Protein AF-A0A813HTZ5-F1 (afdb_monomer_lite)

Sequence (265 aa):
MEAITEEWDDGDELADQDGSEEVFASLVAAVEDSALPISDRMLAAHRLLERFLHDMASDSVAGRKDTLDTLRPEQAASLVRALFDLMVEAERLPAVAVKVLWTLAAIPEAASALERSAGAVPQLL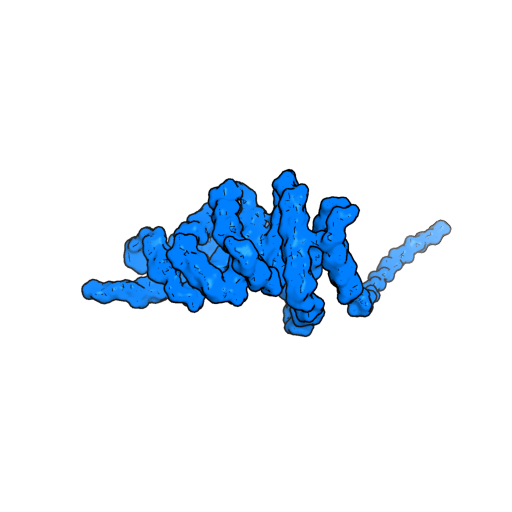GSLRATEDPLLAGAALAVVAQIVSEVPSAAQKLFTKDGALLLRLLWRWRHELEVVEPLLFLFEVALKVPCHRSMLAVEARPAGRLPAALQSVAKEGFAAAAAAAAAGAADSASAWCAMSRRAERLAREWNCLSDILRPSE

Organism: Polarella glacialis (NCBI:txid89957)

Foldseek 3Di:
DDDDDDDPPPPPDPPDDPCPLVLLVVLLVQLLDPVDDLVRNLVSLLVLLVQLVVLVPPPDPVSVCVPLVSCDLVSLLSSLVSLVVSCVVVVVPLVSLLSSLSSLLSRLSSLVSCVVVPCLPVVLLVVLVVDPDLSNLLSSLSNLLSNCVNPVVSLQVCLQPPLLVLLVQLQVCLPPLSNLVSSLSSLVSNLVYPRLVNNVVSVPDDQQFFSPSLQCSLVVLQVQLVVCVVVVNNVSSVSSNVSSVSSVVSRVSSNVVVVVPDDDD

Radius of gyration: 21.87 Å; chains: 1; bounding box: 82×52×50 Å

Structure (mmCIF, N/CA/C/O backbone):
data_AF-A0A813HTZ5-F1
#
_entry.id   AF-A0A813HTZ5-F1
#
loop_
_atom_site.group_PDB
_atom_site.id
_atom_site.type_symbol
_atom_site.label_atom_id
_atom_site.label_alt_id
_atom_site.label_comp_id
_atom_site.label_asym_id
_atom_site.label_entity_id
_atom_site.label_seq_id
_atom_site.pdbx_PDB_ins_code
_atom_site.Cartn_x
_atom_site.Cartn_y
_atom_site.Cartn_z
_atom_site.occupancy
_atom_site.B_iso_or_equiv
_atom_site.auth_seq_id
_atom_site.auth_comp_id
_atom_site.auth_asym_id
_atom_site.auth_atom_id
_atom_site.pdbx_PDB_model_num
ATOM 1 N N . MET A 1 1 ? 54.015 -33.968 6.070 1.00 42.12 1 MET A N 1
ATOM 2 C CA . MET A 1 1 ? 52.561 -33.961 5.817 1.00 42.12 1 MET A CA 1
ATOM 3 C C . MET A 1 1 ? 52.048 -32.766 6.599 1.00 42.12 1 MET A C 1
ATOM 5 O O . MET A 1 1 ? 51.764 -32.891 7.781 1.00 42.12 1 MET A O 1
ATOM 9 N N . GLU A 1 2 ? 52.191 -31.586 6.000 1.00 40.03 2 GLU A N 1
ATOM 10 C CA . GLU A 1 2 ? 51.974 -30.293 6.657 1.00 40.03 2 GLU A CA 1
ATOM 11 C C . GLU A 1 2 ? 50.505 -29.895 6.518 1.00 40.03 2 GLU A C 1
ATOM 13 O O . GLU A 1 2 ? 49.922 -30.025 5.443 1.00 40.03 2 GLU A O 1
ATOM 18 N N . ALA A 1 3 ? 49.911 -29.485 7.637 1.00 39.94 3 ALA A N 1
ATOM 19 C CA . ALA A 1 3 ? 48.549 -28.990 7.710 1.00 39.94 3 ALA A CA 1
ATOM 20 C C . ALA A 1 3 ? 48.533 -27.529 7.247 1.00 39.94 3 ALA A C 1
ATOM 22 O O . ALA A 1 3 ? 49.203 -26.688 7.841 1.00 39.94 3 ALA A O 1
ATOM 23 N N . ILE A 1 4 ? 47.780 -27.249 6.186 1.00 42.28 4 ILE A N 1
ATOM 24 C CA . ILE A 1 4 ? 47.484 -25.890 5.740 1.00 42.28 4 ILE A CA 1
ATOM 25 C C . ILE A 1 4 ? 46.261 -25.433 6.535 1.00 42.28 4 ILE A C 1
ATOM 27 O O . ILE A 1 4 ? 45.162 -25.956 6.357 1.00 42.28 4 ILE A O 1
ATOM 31 N N . THR A 1 5 ? 46.474 -24.503 7.458 1.00 42.06 5 THR A N 1
ATOM 32 C CA . THR A 1 5 ? 45.425 -23.680 8.059 1.00 42.06 5 THR A CA 1
ATOM 33 C C . THR A 1 5 ? 45.145 -22.528 7.099 1.00 42.06 5 THR A C 1
ATOM 35 O O . THR A 1 5 ? 45.945 -21.600 7.019 1.00 42.06 5 THR A O 1
ATOM 38 N N . GLU A 1 6 ? 44.056 -22.617 6.333 1.00 44.78 6 GLU A N 1
ATOM 39 C CA . GLU A 1 6 ? 43.518 -21.475 5.589 1.00 44.78 6 GLU A CA 1
ATOM 40 C C . GLU A 1 6 ? 42.868 -20.512 6.584 1.00 44.78 6 GLU A C 1
ATOM 42 O O . GLU A 1 6 ? 41.827 -20.791 7.178 1.00 44.78 6 GLU A O 1
ATOM 47 N N . GLU A 1 7 ? 43.563 -19.404 6.800 1.00 38.03 7 GLU A N 1
ATOM 48 C CA . GLU A 1 7 ? 43.085 -18.190 7.445 1.00 38.03 7 GLU A CA 1
ATOM 49 C C . GLU A 1 7 ? 42.133 -17.512 6.447 1.00 38.03 7 GLU A C 1
ATOM 51 O O . GLU A 1 7 ? 42.531 -17.184 5.329 1.00 38.03 7 GLU A O 1
ATOM 56 N N . TRP A 1 8 ? 40.850 -17.409 6.797 1.00 40.50 8 TRP A N 1
ATOM 57 C CA . TRP A 1 8 ? 39.864 -16.690 5.992 1.00 40.50 8 TRP A CA 1
ATOM 58 C C . TRP A 1 8 ? 40.066 -15.207 6.285 1.00 40.50 8 TRP A C 1
ATOM 60 O O . TRP A 1 8 ? 39.747 -14.734 7.373 1.00 40.50 8 TRP A O 1
ATOM 70 N N . ASP A 1 9 ? 40.693 -14.521 5.337 1.00 35.84 9 ASP A N 1
ATOM 71 C CA . ASP A 1 9 ? 40.837 -13.072 5.322 1.00 35.84 9 ASP A CA 1
ATOM 72 C C . ASP A 1 9 ? 39.458 -12.473 5.007 1.00 35.84 9 ASP A C 1
ATOM 74 O O . ASP A 1 9 ? 38.991 -12.514 3.865 1.00 35.84 9 ASP A O 1
ATOM 78 N N . ASP A 1 10 ? 38.769 -11.997 6.048 1.00 40.72 10 ASP A N 1
ATOM 79 C CA . ASP A 1 10 ? 37.553 -11.186 5.952 1.00 40.72 10 ASP A CA 1
ATOM 80 C C . ASP A 1 10 ? 37.934 -9.807 5.388 1.00 40.72 10 ASP A C 1
ATOM 82 O O . ASP A 1 10 ? 38.043 -8.804 6.098 1.00 40.72 10 ASP A O 1
ATOM 86 N N . GLY A 1 11 ? 38.171 -9.774 4.079 1.00 32.22 11 GLY A N 1
ATOM 87 C CA . GLY A 1 11 ? 38.321 -8.558 3.293 1.00 32.22 11 GLY A CA 1
ATOM 88 C C . GLY A 1 11 ? 36.974 -7.874 3.080 1.00 32.22 11 GLY A C 1
ATOM 89 O O . GLY A 1 11 ? 36.433 -7.895 1.976 1.00 32.22 11 GLY A O 1
ATOM 90 N N . ASP A 1 12 ? 36.446 -7.255 4.137 1.00 45.22 12 ASP A N 1
ATOM 91 C CA . ASP A 1 12 ? 35.450 -6.182 4.056 1.00 45.22 12 ASP A CA 1
ATOM 92 C C . ASP A 1 12 ? 36.116 -4.937 3.428 1.00 45.22 12 ASP A C 1
ATOM 94 O O . ASP A 1 12 ? 36.465 -3.965 4.101 1.00 45.22 12 ASP A O 1
ATOM 98 N N . GLU A 1 13 ? 36.316 -4.962 2.109 1.00 41.53 13 GLU A N 1
ATOM 99 C CA . GLU A 1 13 ? 36.577 -3.761 1.313 1.00 41.53 13 GLU A CA 1
ATOM 100 C C . GLU A 1 13 ? 35.280 -3.341 0.613 1.00 41.53 13 GLU A C 1
ATOM 102 O O . GLU A 1 13 ? 34.887 -3.850 -0.438 1.00 41.53 13 GLU A O 1
ATOM 107 N N . LEU A 1 14 ? 34.602 -2.385 1.252 1.00 43.97 14 LEU A N 1
ATOM 108 C CA . LEU A 1 14 ? 33.549 -1.552 0.683 1.00 43.97 14 LEU A CA 1
ATOM 109 C C . LEU A 1 14 ? 34.067 -0.880 -0.597 1.00 43.97 14 LEU A C 1
ATOM 111 O O . LEU A 1 14 ? 34.709 0.166 -0.544 1.00 43.97 14 LEU A O 1
ATOM 115 N N . ALA A 1 15 ? 33.767 -1.481 -1.746 1.00 37.12 15 ALA A N 1
ATOM 116 C CA . ALA A 1 15 ? 33.979 -0.870 -3.049 1.00 37.12 15 ALA A CA 1
ATOM 117 C C . ALA A 1 15 ? 33.010 0.310 -3.247 1.00 37.12 15 ALA A C 1
ATOM 119 O O . ALA A 1 15 ? 31.836 0.140 -3.571 1.00 37.12 15 ALA A O 1
ATOM 120 N N . ASP A 1 16 ? 33.542 1.493 -2.958 1.00 38.94 16 ASP A N 1
ATOM 121 C CA . ASP A 1 16 ? 33.398 2.793 -3.614 1.00 38.94 16 ASP A CA 1
ATOM 122 C C . ASP A 1 16 ? 32.140 3.111 -4.452 1.00 38.94 16 ASP A C 1
ATOM 124 O O . ASP A 1 16 ? 31.768 2.477 -5.440 1.00 38.94 16 ASP A O 1
ATOM 128 N N . GLN A 1 17 ? 31.558 4.248 -4.075 1.00 43.31 17 GLN A N 1
ATOM 129 C CA . GLN A 1 17 ? 30.293 4.861 -4.480 1.00 43.31 17 GLN A CA 1
ATOM 130 C C . GLN A 1 17 ? 30.234 5.433 -5.917 1.00 43.31 17 GLN A C 1
ATOM 132 O O . GLN A 1 17 ? 29.302 6.173 -6.222 1.00 43.31 17 GLN A O 1
ATOM 137 N N . ASP A 1 18 ? 31.149 5.083 -6.826 1.00 41.50 18 ASP A N 1
ATOM 138 C CA . ASP A 1 18 ? 31.245 5.714 -8.164 1.00 41.50 18 ASP A CA 1
ATOM 139 C C . ASP A 1 18 ? 30.479 4.962 -9.282 1.00 41.50 18 ASP A C 1
ATOM 141 O O . ASP A 1 18 ? 30.356 5.437 -10.405 1.00 41.50 18 ASP A O 1
ATOM 145 N N . GLY A 1 19 ? 29.899 3.790 -8.985 1.00 51.53 19 GLY A N 1
ATOM 146 C CA . GLY A 1 19 ? 29.081 2.999 -9.929 1.00 51.53 19 GLY A CA 1
ATOM 147 C C . GLY A 1 19 ? 27.565 3.136 -9.735 1.00 51.53 19 GLY A C 1
ATOM 148 O O . GLY A 1 19 ? 26.774 2.493 -10.425 1.00 51.53 19 GLY A O 1
ATOM 149 N N . SER A 1 20 ? 27.140 3.939 -8.762 1.00 67.19 20 SER A N 1
ATOM 150 C CA . SER A 1 20 ? 25.757 3.991 -8.293 1.00 67.19 20 SER A CA 1
ATOM 151 C C . SER A 1 20 ? 24.804 4.515 -9.380 1.00 67.19 20 SER A C 1
ATOM 153 O O . SER A 1 20 ? 23.834 3.831 -9.726 1.00 67.19 20 SER A O 1
ATOM 155 N N . GLU A 1 21 ? 25.066 5.687 -9.960 1.00 69.62 21 GLU A N 1
ATOM 156 C CA . GLU A 1 21 ? 24.161 6.319 -10.935 1.00 69.62 21 GLU A CA 1
ATOM 157 C C . GLU A 1 21 ? 24.135 5.608 -12.294 1.00 69.62 21 GLU A C 1
ATOM 159 O O . GLU A 1 21 ? 23.062 5.428 -12.869 1.00 69.62 21 GLU A O 1
ATOM 164 N N . GLU A 1 22 ? 25.281 5.145 -12.799 1.00 75.62 22 GLU A N 1
ATOM 165 C CA . GLU A 1 22 ? 25.341 4.428 -14.080 1.00 75.62 22 GLU A CA 1
ATOM 166 C C . GLU A 1 22 ? 24.568 3.107 -14.024 1.00 75.62 22 GLU A C 1
ATOM 168 O O . GLU A 1 22 ? 23.812 2.780 -14.943 1.00 75.62 22 GLU A O 1
ATOM 173 N N . VAL A 1 23 ? 24.681 2.374 -12.910 1.00 80.00 23 VAL A N 1
ATOM 174 C CA . VAL A 1 23 ? 23.891 1.159 -12.677 1.00 80.00 23 VAL A CA 1
ATOM 175 C C . VAL A 1 23 ? 22.404 1.495 -12.604 1.00 80.00 23 VAL A C 1
ATOM 177 O O . VAL A 1 23 ? 21.589 0.779 -13.179 1.00 80.00 23 VAL A O 1
ATOM 180 N N . PHE A 1 24 ? 22.032 2.595 -11.948 1.00 79.75 24 PHE A N 1
ATOM 181 C CA . PHE A 1 24 ? 20.637 3.023 -11.869 1.00 79.75 24 PHE A CA 1
ATOM 182 C C . PHE A 1 24 ? 20.063 3.370 -13.251 1.00 79.75 24 PHE A C 1
ATOM 184 O O . PHE A 1 24 ? 19.023 2.838 -13.641 1.00 79.75 24 PHE A O 1
ATOM 191 N N . ALA A 1 25 ? 20.772 4.189 -14.031 1.00 83.19 25 ALA A N 1
ATOM 192 C CA . ALA A 1 25 ? 20.376 4.550 -15.389 1.00 83.19 25 ALA A CA 1
ATOM 193 C C . ALA A 1 25 ? 20.291 3.322 -16.311 1.00 83.19 25 ALA A C 1
ATOM 195 O O . ALA A 1 25 ? 19.361 3.216 -17.112 1.00 83.19 25 ALA A O 1
ATOM 196 N N . SER A 1 26 ? 21.215 2.366 -16.164 1.00 87.81 26 SER A N 1
ATOM 197 C CA . SER A 1 26 ? 21.189 1.096 -16.895 1.00 87.81 26 SER A CA 1
ATOM 198 C C . SER A 1 26 ? 19.956 0.256 -16.552 1.00 87.81 26 SER A C 1
ATOM 200 O O . SER A 1 26 ? 19.324 -0.294 -17.454 1.00 87.81 26 SER A O 1
ATOM 202 N N . LEU A 1 27 ? 19.564 0.196 -15.275 1.00 87.69 27 LEU A N 1
ATOM 203 C CA . LEU A 1 27 ? 18.356 -0.511 -14.849 1.00 87.69 27 LEU A CA 1
ATOM 204 C C . LEU A 1 27 ? 17.082 0.147 -15.392 1.00 87.69 27 LEU A C 1
ATOM 206 O O . LEU A 1 27 ? 16.194 -0.562 -15.860 1.00 87.69 27 LEU A O 1
ATOM 210 N N . VAL A 1 28 ? 16.999 1.482 -15.377 1.00 86.88 28 VAL A N 1
ATOM 211 C CA . VAL A 1 28 ? 15.871 2.217 -15.977 1.00 86.88 28 VAL A CA 1
ATOM 212 C C . VAL A 1 28 ? 15.776 1.916 -17.473 1.00 86.88 28 VAL A C 1
ATOM 214 O O . VAL A 1 28 ? 14.722 1.487 -17.938 1.00 86.88 28 VAL A O 1
ATOM 217 N N . ALA A 1 29 ? 16.888 2.037 -18.205 1.00 88.56 29 ALA A N 1
ATOM 218 C CA . ALA A 1 29 ? 16.932 1.731 -19.634 1.00 88.56 29 ALA A CA 1
ATOM 219 C C . ALA A 1 29 ? 16.522 0.278 -19.929 1.00 88.56 29 ALA A C 1
ATOM 221 O O . ALA A 1 29 ? 15.787 0.024 -20.879 1.00 88.56 29 ALA A O 1
ATOM 222 N N . ALA A 1 30 ? 16.935 -0.675 -19.088 1.00 91.62 30 ALA A N 1
ATOM 223 C CA . ALA A 1 30 ? 16.560 -2.077 -19.234 1.00 91.62 30 ALA A CA 1
ATOM 224 C C . ALA A 1 30 ? 15.060 -2.330 -18.999 1.00 91.62 30 ALA A C 1
ATOM 226 O O . ALA A 1 30 ? 14.491 -3.204 -19.643 1.00 91.62 30 ALA A O 1
ATOM 227 N N . VAL A 1 31 ? 14.387 -1.586 -18.113 1.00 89.38 31 VAL A N 1
ATOM 228 C CA . VAL A 1 31 ? 12.921 -1.691 -17.953 1.00 89.38 31 VAL A CA 1
ATOM 229 C C . VAL A 1 31 ? 12.185 -1.127 -19.176 1.00 89.38 31 VAL A C 1
ATOM 231 O O . VAL A 1 31 ? 11.170 -1.689 -19.607 1.00 89.38 31 VAL A O 1
ATOM 234 N N . GLU A 1 32 ? 12.700 -0.033 -19.736 1.00 90.00 32 GLU A N 1
ATOM 235 C CA . GLU A 1 32 ? 12.125 0.681 -20.883 1.00 90.00 32 GLU A CA 1
ATOM 236 C C . GLU A 1 32 ? 12.334 -0.034 -22.226 1.00 90.00 32 GLU A C 1
ATOM 238 O O . GLU A 1 32 ? 11.539 0.151 -23.151 1.00 90.00 32 GLU A O 1
ATOM 243 N N . ASP A 1 33 ? 13.365 -0.871 -22.347 1.00 91.50 33 ASP A N 1
ATOM 244 C CA . ASP A 1 33 ? 13.697 -1.539 -23.603 1.00 91.50 33 ASP A CA 1
ATOM 245 C C . ASP A 1 33 ? 12.746 -2.706 -23.923 1.00 91.50 33 ASP A C 1
ATOM 247 O O . ASP A 1 33 ? 12.926 -3.844 -23.489 1.00 91.50 33 ASP A O 1
ATOM 251 N N . SER A 1 34 ? 11.739 -2.426 -24.755 1.00 86.75 34 SER A N 1
ATOM 252 C CA . SER A 1 34 ? 10.794 -3.426 -25.279 1.00 86.75 34 SER A CA 1
ATOM 253 C C . SER A 1 34 ? 11.429 -4.530 -26.141 1.00 86.75 34 SER A C 1
ATOM 255 O O . SER A 1 34 ? 10.762 -5.523 -26.432 1.00 86.75 34 SER A O 1
ATOM 257 N N . ALA A 1 35 ? 12.689 -4.380 -26.571 1.00 90.75 35 ALA A N 1
ATOM 258 C CA . ALA A 1 35 ? 13.407 -5.437 -27.279 1.00 90.75 35 ALA A CA 1
ATOM 259 C C . ALA A 1 35 ? 13.954 -6.513 -26.327 1.00 90.75 35 ALA A C 1
ATOM 261 O O . ALA A 1 35 ? 14.255 -7.623 -26.776 1.00 90.75 35 ALA A O 1
ATOM 262 N N . LEU A 1 36 ? 14.073 -6.213 -25.027 1.00 90.81 36 LEU A N 1
ATOM 263 C CA . LEU A 1 36 ? 14.520 -7.179 -24.031 1.00 90.81 36 LEU A CA 1
ATOM 264 C C . LEU A 1 36 ? 13.409 -8.177 -23.665 1.00 90.81 36 LEU A C 1
ATOM 266 O O . LEU A 1 36 ? 12.228 -7.819 -23.614 1.00 90.81 36 LEU A O 1
ATOM 270 N N . PRO A 1 37 ? 13.768 -9.435 -23.344 1.00 89.88 37 PRO A N 1
ATOM 271 C CA . PRO A 1 37 ? 12.824 -10.400 -22.795 1.00 89.88 37 PRO A CA 1
ATOM 272 C C . PRO A 1 37 ? 12.127 -9.874 -21.532 1.00 89.88 37 PRO A C 1
ATOM 274 O O . PRO A 1 37 ? 12.751 -9.236 -20.684 1.00 89.88 37 PRO A O 1
ATOM 277 N N . ILE A 1 38 ? 10.849 -10.232 -21.346 1.00 87.25 38 ILE A N 1
ATOM 278 C CA . ILE A 1 38 ? 10.061 -9.872 -20.148 1.00 87.25 38 ILE A CA 1
ATOM 279 C C . ILE A 1 38 ? 10.802 -10.254 -18.855 1.00 87.25 38 ILE A C 1
ATOM 281 O O . ILE A 1 38 ? 10.764 -9.500 -17.887 1.00 87.25 38 ILE A O 1
ATOM 285 N N . SER A 1 39 ? 11.509 -11.392 -18.829 1.00 87.44 39 SER A N 1
ATOM 286 C CA . SER A 1 39 ? 12.303 -11.831 -17.671 1.00 87.44 39 SER A CA 1
ATOM 287 C C . SER A 1 39 ? 13.372 -10.821 -17.258 1.00 87.44 39 SER A C 1
ATOM 289 O O . SER A 1 39 ? 13.575 -10.596 -16.066 1.00 87.44 39 SER A O 1
ATOM 291 N N . ASP A 1 40 ? 14.026 -10.199 -18.234 1.00 89.19 40 ASP A N 1
ATOM 292 C CA . ASP A 1 40 ? 15.182 -9.331 -18.017 1.00 89.19 40 ASP A CA 1
ATOM 293 C C . ASP A 1 40 ? 14.707 -7.945 -17.585 1.00 89.19 40 ASP A C 1
ATOM 295 O O . ASP A 1 40 ? 15.209 -7.387 -16.607 1.00 89.19 40 ASP A O 1
ATOM 299 N N . ARG A 1 41 ? 13.635 -7.454 -18.220 1.00 90.81 41 ARG A N 1
ATOM 300 C CA . ARG A 1 41 ? 12.911 -6.246 -17.799 1.00 90.81 41 ARG A CA 1
ATOM 301 C C . ARG A 1 41 ? 12.378 -6.388 -16.368 1.00 90.81 41 ARG A C 1
ATOM 303 O O . ARG A 1 41 ? 12.483 -5.465 -15.565 1.00 90.81 41 ARG A O 1
ATOM 310 N N . MET A 1 42 ? 11.867 -7.569 -16.009 1.00 85.38 42 MET A N 1
ATOM 311 C CA . MET A 1 42 ? 11.403 -7.870 -14.649 1.00 85.38 42 MET A CA 1
ATOM 312 C C . MET A 1 42 ? 12.529 -7.934 -13.622 1.00 85.38 42 MET A C 1
ATOM 314 O O . MET A 1 42 ? 12.349 -7.480 -12.490 1.00 85.38 42 MET A O 1
ATOM 318 N N . LEU A 1 43 ? 13.681 -8.496 -13.990 1.00 88.25 43 LEU A N 1
ATOM 319 C CA . LEU A 1 43 ? 14.859 -8.495 -13.129 1.00 88.25 43 LEU A CA 1
ATOM 320 C C . LEU A 1 43 ? 15.346 -7.063 -12.885 1.00 88.25 43 LEU A C 1
ATOM 322 O O . LEU A 1 43 ? 15.666 -6.718 -11.748 1.00 88.25 43 LEU A O 1
ATOM 326 N N . ALA A 1 44 ? 15.346 -6.222 -13.921 1.00 89.38 44 ALA A N 1
ATOM 327 C CA . ALA A 1 44 ? 15.698 -4.814 -13.799 1.00 89.38 44 ALA A CA 1
ATOM 328 C C . ALA A 1 44 ? 14.727 -4.060 -12.874 1.00 89.38 44 ALA A C 1
ATOM 330 O O . ALA A 1 44 ? 15.171 -3.404 -11.933 1.00 89.38 44 ALA A O 1
ATOM 331 N N . ALA A 1 45 ? 13.412 -4.236 -13.056 1.00 87.12 45 ALA A N 1
ATOM 332 C CA . ALA A 1 45 ? 12.396 -3.647 -12.180 1.00 87.12 45 ALA A CA 1
ATOM 333 C C . ALA A 1 45 ? 12.551 -4.104 -10.719 1.00 87.12 45 ALA A C 1
ATOM 335 O O . ALA A 1 45 ? 12.434 -3.306 -9.792 1.00 87.12 45 ALA A O 1
ATOM 336 N N . HIS A 1 46 ? 12.875 -5.380 -10.500 1.00 85.31 46 HIS A N 1
ATOM 337 C CA . HIS A 1 46 ? 13.115 -5.906 -9.160 1.00 85.31 46 HIS A CA 1
ATOM 338 C C . HIS A 1 46 ? 14.338 -5.276 -8.486 1.00 85.31 46 HIS A C 1
ATOM 340 O O . HIS A 1 46 ? 14.247 -4.900 -7.321 1.00 85.31 46 HIS A O 1
ATOM 346 N N . ARG A 1 47 ? 15.448 -5.123 -9.215 1.00 86.69 47 ARG A N 1
ATOM 347 C CA . ARG A 1 47 ? 16.661 -4.471 -8.701 1.00 86.69 47 ARG A CA 1
ATOM 348 C C . ARG A 1 47 ? 16.438 -2.988 -8.410 1.00 86.69 47 ARG A C 1
ATOM 350 O O . ARG A 1 47 ? 16.982 -2.477 -7.438 1.00 86.69 47 ARG A O 1
ATOM 357 N N . LEU A 1 48 ? 15.612 -2.309 -9.213 1.00 84.88 48 LEU A N 1
ATOM 358 C CA . LEU A 1 48 ? 15.173 -0.943 -8.910 1.00 84.88 48 LEU A CA 1
ATOM 359 C C . LEU A 1 48 ? 14.406 -0.896 -7.584 1.00 84.88 48 LEU A C 1
ATOM 361 O O . LEU A 1 48 ? 14.731 -0.077 -6.731 1.00 84.88 48 LEU A O 1
ATOM 365 N N . LEU A 1 49 ? 13.447 -1.805 -7.374 1.00 82.25 49 LEU A N 1
ATOM 366 C CA . LEU A 1 49 ? 12.702 -1.894 -6.115 1.00 82.25 49 LEU A CA 1
ATOM 367 C C . LEU A 1 49 ? 13.614 -2.139 -4.908 1.00 82.25 49 LEU A C 1
ATOM 369 O O . LEU A 1 49 ? 13.491 -1.435 -3.912 1.00 82.25 49 LEU A O 1
ATOM 373 N N . GLU A 1 50 ? 14.520 -3.116 -4.983 1.00 81.69 50 GLU A N 1
ATOM 374 C CA . GLU A 1 50 ? 15.461 -3.413 -3.891 1.00 81.69 50 GLU A CA 1
ATOM 375 C C . GLU A 1 50 ? 16.270 -2.180 -3.503 1.00 81.69 50 GLU A C 1
ATOM 377 O O . GLU A 1 50 ? 16.439 -1.888 -2.321 1.00 81.69 50 GLU A O 1
ATOM 382 N N . ARG A 1 51 ? 16.704 -1.421 -4.506 1.00 80.12 51 ARG A N 1
ATOM 383 C CA . ARG A 1 51 ? 17.468 -0.204 -4.301 1.00 80.12 51 ARG A CA 1
ATOM 384 C C . ARG A 1 51 ? 16.644 0.896 -3.637 1.00 80.12 51 ARG A C 1
ATOM 386 O O . ARG A 1 51 ? 17.081 1.440 -2.629 1.00 80.12 51 ARG A O 1
ATOM 393 N N . PHE A 1 52 ? 15.422 1.143 -4.111 1.00 75.88 52 PHE A N 1
ATOM 394 C CA . PHE A 1 52 ? 14.520 2.098 -3.460 1.00 75.88 52 PHE A CA 1
ATOM 395 C C . PHE A 1 52 ? 14.220 1.713 -2.004 1.00 75.88 52 PHE A C 1
ATOM 397 O O . PHE A 1 52 ? 14.206 2.572 -1.125 1.00 75.88 52 PHE A O 1
ATOM 404 N N . LEU A 1 53 ? 14.009 0.424 -1.722 1.00 70.50 53 LEU A N 1
ATOM 405 C CA . LEU A 1 53 ? 13.757 -0.058 -0.362 1.00 70.50 53 LEU A CA 1
ATOM 406 C C . LEU A 1 53 ? 14.988 0.078 0.543 1.00 70.50 53 LEU A C 1
ATOM 408 O O . LEU A 1 53 ? 14.846 0.455 1.707 1.00 70.50 53 LEU A O 1
ATOM 412 N N . HIS A 1 54 ? 16.184 -0.209 0.026 1.00 70.25 54 HIS A N 1
ATOM 413 C CA . HIS A 1 54 ? 17.425 -0.100 0.790 1.00 70.25 54 HIS A CA 1
ATOM 414 C C . HIS A 1 54 ? 17.731 1.356 1.167 1.00 70.25 54 HIS A C 1
ATOM 416 O O . HIS A 1 54 ? 18.062 1.644 2.319 1.00 70.25 54 HIS A O 1
ATOM 422 N N . ASP A 1 55 ? 17.505 2.284 0.236 1.00 64.62 55 ASP A N 1
ATOM 423 C CA . ASP A 1 55 ? 17.703 3.716 0.466 1.00 64.62 55 ASP A CA 1
ATOM 424 C C . ASP A 1 55 ? 16.687 4.279 1.474 1.00 64.62 55 ASP A C 1
ATOM 426 O O . ASP A 1 55 ? 17.036 5.105 2.318 1.00 64.62 55 ASP A O 1
ATOM 430 N N . MET A 1 56 ? 15.444 3.780 1.465 1.00 55.25 56 MET A N 1
ATOM 431 C CA . MET A 1 56 ? 14.411 4.149 2.445 1.00 55.25 56 MET A CA 1
ATOM 432 C C . MET A 1 56 ? 14.703 3.612 3.856 1.00 55.25 56 MET A C 1
ATOM 434 O O . MET A 1 56 ? 14.369 4.275 4.842 1.00 55.25 56 MET A O 1
ATOM 438 N N . ALA A 1 57 ? 15.337 2.440 3.960 1.00 55.03 57 ALA A N 1
ATOM 439 C CA . ALA A 1 57 ? 15.742 1.830 5.228 1.00 55.03 57 ALA A CA 1
ATOM 440 C C . ALA A 1 57 ? 16.990 2.490 5.844 1.00 55.03 57 ALA A C 1
ATOM 442 O O . ALA A 1 57 ? 17.179 2.438 7.060 1.00 55.03 57 ALA A O 1
ATOM 443 N N . SER A 1 58 ? 17.827 3.143 5.033 1.00 51.62 58 SER A N 1
ATOM 444 C CA . SER A 1 58 ? 18.938 3.960 5.519 1.00 51.62 58 SER A CA 1
ATOM 445 C C . SER A 1 58 ? 18.392 5.177 6.281 1.00 51.62 58 SER A C 1
ATOM 447 O O . SER A 1 58 ? 17.719 6.049 5.728 1.00 51.62 58 SER A O 1
ATOM 449 N N . ASP A 1 59 ? 18.667 5.255 7.585 1.00 43.72 59 ASP A N 1
ATOM 450 C CA . ASP A 1 59 ? 18.314 6.400 8.445 1.00 43.72 59 ASP A CA 1
ATOM 451 C C . ASP A 1 59 ? 19.147 7.662 8.152 1.00 43.72 59 ASP A C 1
ATOM 453 O O . ASP A 1 59 ? 18.962 8.710 8.780 1.00 43.72 59 ASP A O 1
ATOM 457 N N . SER A 1 60 ? 20.053 7.606 7.171 1.00 45.16 60 SER A N 1
ATOM 458 C CA . SER A 1 60 ? 20.764 8.793 6.717 1.00 45.16 60 SER A CA 1
ATOM 459 C C . SER A 1 60 ? 19.856 9.644 5.819 1.00 45.16 60 SER A C 1
ATOM 461 O O . SER A 1 60 ? 19.468 9.268 4.715 1.00 45.16 60 SER A O 1
ATOM 463 N N . VAL A 1 61 ? 19.538 10.851 6.291 1.00 45.34 61 VAL A N 1
ATOM 464 C CA . VAL A 1 61 ? 18.827 11.884 5.512 1.00 45.34 61 VAL A CA 1
ATOM 465 C C . VAL A 1 61 ? 19.575 12.234 4.210 1.00 45.34 61 VAL A C 1
ATOM 467 O O . VAL A 1 61 ? 18.958 12.727 3.272 1.00 45.34 61 VAL A O 1
ATOM 470 N N . ALA A 1 62 ? 20.884 11.959 4.143 1.00 42.66 62 ALA A N 1
ATOM 471 C CA . ALA A 1 62 ? 21.712 12.120 2.949 1.00 42.66 62 ALA A CA 1
ATOM 472 C C . ALA A 1 62 ? 21.483 11.004 1.906 1.00 42.66 62 ALA A C 1
ATOM 474 O O . ALA A 1 62 ? 21.208 11.315 0.754 1.00 42.66 62 ALA A O 1
ATOM 475 N N . GLY A 1 63 ? 21.469 9.723 2.304 1.00 42.31 63 GLY A N 1
ATOM 476 C CA . GLY A 1 63 ? 21.294 8.599 1.371 1.00 42.31 63 GLY A CA 1
ATOM 477 C C . GLY A 1 63 ? 19.900 8.513 0.740 1.00 42.31 63 GLY A C 1
ATOM 478 O O . GLY A 1 63 ? 19.779 8.191 -0.437 1.00 42.31 63 GLY A O 1
ATOM 479 N N . ARG A 1 64 ? 18.840 8.898 1.472 1.00 46.06 64 ARG A N 1
ATOM 480 C CA . ARG A 1 64 ? 17.477 8.999 0.903 1.00 46.06 64 ARG A CA 1
ATOM 481 C C . ARG A 1 64 ? 17.360 10.044 -0.199 1.00 46.06 64 ARG A C 1
ATOM 483 O O . ARG A 1 64 ? 16.442 9.975 -1.007 1.00 46.06 64 ARG A O 1
ATOM 490 N N . LYS A 1 65 ? 18.230 11.048 -0.183 1.00 45.28 65 LYS A N 1
ATOM 491 C CA . LYS A 1 65 ? 18.154 12.182 -1.092 1.00 45.28 65 LYS A CA 1
ATOM 492 C C . LYS A 1 65 ? 18.922 11.909 -2.386 1.00 45.28 65 LYS A C 1
ATOM 494 O O . LYS A 1 65 ? 18.431 12.250 -3.453 1.00 45.28 65 LYS A O 1
ATOM 499 N N . ASP A 1 66 ? 20.049 11.206 -2.295 1.00 51.88 66 ASP A N 1
ATOM 500 C CA . ASP A 1 66 ? 20.965 11.036 -3.424 1.00 51.88 66 ASP A CA 1
ATOM 501 C C . ASP A 1 66 ? 20.445 10.113 -4.537 1.00 51.88 66 ASP A C 1
ATOM 503 O O . ASP A 1 66 ? 20.691 10.415 -5.694 1.00 51.88 66 ASP A O 1
ATOM 507 N N . THR A 1 67 ? 19.684 9.044 -4.266 1.00 53.69 67 THR A N 1
ATOM 508 C CA . THR A 1 67 ? 19.139 8.195 -5.355 1.00 53.69 67 THR A CA 1
ATOM 509 C C . THR A 1 67 ? 17.783 8.685 -5.870 1.00 53.69 67 THR A C 1
ATOM 511 O O . THR A 1 67 ? 17.504 8.597 -7.064 1.00 53.69 67 THR A O 1
ATOM 514 N N . LEU A 1 68 ? 16.922 9.212 -4.994 1.00 52.97 68 LEU A N 1
ATOM 515 C CA . LEU A 1 68 ? 15.569 9.653 -5.360 1.00 52.97 68 LEU A CA 1
ATOM 516 C C . LEU A 1 68 ? 15.573 10.999 -6.108 1.00 52.97 68 LEU A C 1
ATOM 518 O O . LEU A 1 68 ? 14.778 11.164 -7.028 1.00 52.97 68 LEU A O 1
ATOM 522 N N . ASP A 1 69 ? 16.530 11.898 -5.835 1.00 57.00 69 ASP A N 1
ATOM 523 C CA . ASP A 1 69 ? 16.697 13.147 -6.603 1.00 57.00 69 ASP A CA 1
ATOM 524 C C . ASP A 1 69 ? 17.300 12.915 -8.016 1.00 57.00 69 ASP A C 1
ATOM 526 O O . ASP A 1 69 ? 17.339 13.845 -8.829 1.00 57.00 69 ASP A O 1
ATOM 530 N N . THR A 1 70 ? 17.745 11.693 -8.362 1.00 58.38 70 THR A N 1
ATOM 531 C CA . THR A 1 70 ? 18.348 11.397 -9.687 1.00 58.38 70 THR A CA 1
ATOM 532 C C . THR A 1 70 ? 17.324 11.173 -10.796 1.00 58.38 70 THR A C 1
ATOM 534 O O . THR A 1 70 ? 17.627 11.378 -11.978 1.00 58.38 70 THR A O 1
ATOM 537 N N . LEU A 1 71 ? 16.091 10.784 -10.455 1.00 67.69 71 LEU A N 1
ATOM 538 C CA . LEU A 1 71 ? 15.028 10.608 -11.438 1.00 67.69 71 LEU A CA 1
ATOM 539 C C . LEU A 1 71 ? 14.464 11.971 -11.833 1.00 67.69 71 LEU A C 1
ATOM 541 O O . LEU A 1 71 ? 13.551 12.511 -11.211 1.00 67.69 71 LEU A O 1
ATOM 545 N N . ARG A 1 72 ? 14.960 12.522 -12.945 1.00 72.50 72 ARG A N 1
ATOM 546 C CA . ARG A 1 72 ? 14.314 13.691 -13.553 1.00 72.50 72 ARG A CA 1
ATOM 547 C C . ARG A 1 72 ? 12.837 13.369 -13.835 1.00 72.50 72 ARG A C 1
ATOM 549 O O . ARG A 1 72 ? 12.543 12.257 -14.281 1.00 72.50 72 ARG A O 1
ATOM 556 N N . PRO A 1 73 ? 11.903 14.328 -13.686 1.00 71.06 73 PRO A N 1
ATOM 557 C CA . PRO A 1 73 ? 10.466 14.073 -13.846 1.00 71.06 73 PRO A CA 1
ATOM 558 C C . PRO A 1 73 ? 10.069 13.391 -15.167 1.00 71.06 73 PRO A C 1
ATOM 560 O O . PRO A 1 73 ? 9.114 12.616 -15.214 1.00 71.06 73 PRO A O 1
ATOM 563 N N . GLU A 1 74 ? 10.800 13.669 -16.249 1.00 72.62 74 GLU A N 1
ATOM 564 C CA . GLU A 1 74 ? 10.595 13.044 -17.561 1.00 72.62 74 GLU A CA 1
ATOM 565 C C . GLU A 1 74 ? 10.999 11.562 -17.571 1.00 72.62 74 GLU A C 1
ATOM 567 O O . GLU A 1 74 ? 10.266 10.732 -18.108 1.00 72.62 74 GLU A O 1
ATOM 572 N N . GLN A 1 75 ? 12.119 11.220 -16.925 1.00 75.00 75 GLN A N 1
ATOM 573 C CA . GLN A 1 75 ? 12.585 9.839 -16.772 1.00 75.00 75 GLN A CA 1
ATOM 574 C C . GLN A 1 75 ? 11.647 9.053 -15.853 1.00 75.00 75 GLN A C 1
ATOM 576 O O . GLN A 1 75 ? 11.296 7.922 -16.165 1.00 75.00 75 GLN A O 1
ATOM 581 N N . ALA A 1 76 ? 11.147 9.673 -14.781 1.00 76.00 76 ALA A N 1
ATOM 582 C CA . ALA A 1 76 ? 10.146 9.048 -13.921 1.00 76.00 76 ALA A CA 1
ATOM 583 C C . ALA A 1 76 ? 8.842 8.745 -14.674 1.00 76.00 76 ALA A C 1
ATOM 585 O O . ALA A 1 76 ? 8.283 7.660 -14.541 1.00 76.00 76 ALA A O 1
ATOM 586 N N . ALA A 1 77 ? 8.365 9.672 -15.511 1.00 77.06 77 ALA A N 1
ATOM 587 C CA . ALA A 1 77 ? 7.175 9.443 -16.328 1.00 77.06 77 ALA A CA 1
ATOM 588 C C . ALA A 1 77 ? 7.373 8.309 -17.352 1.00 77.06 77 ALA A C 1
ATOM 590 O O . ALA A 1 77 ? 6.457 7.512 -17.567 1.00 77.06 77 ALA A O 1
ATOM 591 N N . SER A 1 78 ? 8.558 8.236 -17.964 1.00 82.62 78 SER A N 1
ATOM 592 C CA . SER A 1 78 ? 8.935 7.174 -18.902 1.00 82.62 78 SER A CA 1
ATOM 593 C C . SER A 1 78 ? 9.016 5.806 -18.211 1.00 82.62 78 SER A C 1
ATOM 595 O O . SER A 1 78 ? 8.342 4.865 -18.636 1.00 82.62 78 SER A O 1
ATOM 597 N N . LEU A 1 79 ? 9.696 5.729 -17.064 1.00 84.38 79 LEU A N 1
ATOM 598 C CA . LEU A 1 79 ? 9.800 4.520 -16.247 1.00 84.38 79 LEU A CA 1
ATOM 599 C C . LEU A 1 79 ? 8.429 4.025 -15.772 1.00 84.38 79 LEU A C 1
ATOM 601 O O . LEU A 1 79 ? 8.121 2.841 -15.898 1.00 84.38 79 LEU A O 1
ATOM 605 N N . VAL A 1 80 ? 7.573 4.921 -15.267 1.00 83.88 80 VAL A N 1
ATOM 606 C CA . VAL A 1 80 ? 6.203 4.576 -14.846 1.00 83.88 80 VAL A CA 1
ATOM 607 C C . VAL A 1 80 ? 5.427 3.951 -16.002 1.00 83.88 80 VAL A C 1
ATOM 609 O O . VAL A 1 80 ? 4.757 2.936 -15.814 1.00 83.88 80 VAL A O 1
ATOM 612 N N . ARG A 1 81 ? 5.533 4.519 -17.208 1.00 83.62 81 ARG A N 1
ATOM 613 C CA . ARG A 1 81 ? 4.886 3.963 -18.399 1.00 83.62 81 ARG A CA 1
ATOM 614 C C . ARG A 1 81 ? 5.433 2.580 -18.748 1.00 83.62 81 ARG A C 1
ATOM 616 O O . ARG A 1 81 ? 4.641 1.665 -18.948 1.00 83.62 81 ARG A O 1
ATOM 623 N N . ALA A 1 82 ? 6.752 2.413 -18.768 1.00 85.81 82 ALA A N 1
ATOM 624 C CA . ALA A 1 82 ? 7.377 1.131 -19.075 1.00 85.81 82 ALA A CA 1
ATOM 625 C C . ALA A 1 82 ? 6.991 0.033 -18.071 1.00 85.81 82 ALA A C 1
ATOM 627 O O . ALA A 1 82 ? 6.755 -1.107 -18.465 1.00 85.81 82 ALA A O 1
ATOM 628 N N . LEU A 1 83 ? 6.860 0.381 -16.788 1.00 87.25 83 LEU A N 1
ATOM 629 C CA . LEU A 1 83 ? 6.368 -0.518 -15.745 1.00 87.25 83 LEU A CA 1
ATOM 630 C C . LEU A 1 83 ? 4.908 -0.938 -15.982 1.00 87.25 83 LEU A C 1
ATOM 632 O O . LEU A 1 83 ? 4.572 -2.107 -15.797 1.00 87.25 83 LEU A O 1
ATOM 636 N N . PHE A 1 84 ? 4.040 -0.029 -16.436 1.00 84.12 84 PHE A N 1
ATOM 637 C CA . PHE A 1 84 ? 2.673 -0.390 -16.832 1.00 84.12 84 PHE A CA 1
ATOM 638 C C . PHE A 1 84 ? 2.637 -1.330 -18.026 1.00 84.12 84 PHE A C 1
ATOM 640 O O . PHE A 1 84 ? 1.932 -2.337 -17.973 1.00 84.12 84 PHE A O 1
ATOM 647 N N . ASP A 1 85 ? 3.390 -1.008 -19.076 1.00 84.50 85 ASP A N 1
ATOM 648 C CA . ASP A 1 85 ? 3.467 -1.839 -20.274 1.00 84.50 85 ASP A CA 1
ATOM 649 C C . ASP A 1 85 ? 3.951 -3.248 -19.888 1.00 84.50 85 ASP A C 1
ATOM 651 O O . ASP A 1 85 ? 3.319 -4.240 -20.245 1.00 84.50 85 ASP A O 1
ATOM 655 N N . LEU A 1 86 ? 4.961 -3.340 -19.015 1.00 84.56 86 LEU A N 1
ATOM 656 C CA . LEU A 1 86 ? 5.456 -4.606 -18.473 1.00 84.56 86 LEU A CA 1
ATOM 657 C C . LEU A 1 86 ? 4.393 -5.376 -17.668 1.00 84.56 86 LEU A C 1
ATOM 659 O O . LEU A 1 86 ? 4.285 -6.593 -17.805 1.00 84.56 86 LEU A O 1
ATOM 663 N N . MET A 1 87 ? 3.583 -4.695 -16.851 1.00 84.12 87 MET A N 1
ATOM 664 C CA . MET A 1 87 ? 2.483 -5.328 -16.110 1.00 84.12 87 MET A CA 1
ATOM 665 C C . MET A 1 87 ? 1.390 -5.872 -17.040 1.00 84.12 87 MET A C 1
ATOM 667 O O . MET A 1 87 ? 0.834 -6.933 -16.761 1.00 84.12 87 MET A O 1
ATOM 671 N N . VAL A 1 88 ? 1.089 -5.170 -18.136 1.00 83.62 88 VAL A N 1
ATOM 672 C CA . VAL A 1 88 ? 0.120 -5.616 -19.151 1.00 83.62 88 VAL A CA 1
ATOM 673 C C . VAL A 1 88 ? 0.672 -6.803 -19.940 1.00 83.62 88 VAL A C 1
ATOM 675 O O . VAL A 1 88 ? -0.015 -7.808 -20.103 1.00 83.62 88 VAL A O 1
ATOM 678 N N . GLU A 1 89 ? 1.925 -6.729 -20.385 1.00 82.94 89 GLU A N 1
ATOM 679 C CA . GLU A 1 89 ? 2.602 -7.821 -21.097 1.00 82.94 89 GLU A CA 1
ATOM 680 C C . GLU A 1 89 ? 2.695 -9.098 -20.247 1.00 82.94 89 GLU A C 1
ATOM 682 O O . GLU A 1 89 ? 2.596 -10.214 -20.761 1.00 82.94 89 GLU A O 1
ATOM 687 N N . ALA A 1 90 ? 2.845 -8.938 -18.932 1.00 80.44 90 ALA A N 1
ATOM 688 C CA . ALA A 1 90 ? 2.960 -10.024 -17.972 1.00 80.44 90 ALA A CA 1
ATOM 689 C C . ALA A 1 90 ? 1.651 -10.329 -17.219 1.00 80.44 90 ALA A C 1
ATOM 691 O O . ALA A 1 90 ? 1.701 -10.922 -16.140 1.00 80.44 90 ALA A O 1
ATOM 692 N N . GLU A 1 91 ? 0.479 -9.996 -17.781 1.00 74.44 91 GLU A N 1
ATOM 693 C CA . GLU A 1 91 ? -0.841 -10.152 -17.133 1.00 74.44 91 GLU A CA 1
ATOM 694 C C . GLU A 1 91 ? -1.101 -11.556 -16.545 1.00 74.44 91 GLU A C 1
ATOM 696 O O . GLU A 1 91 ? -1.851 -11.715 -15.582 1.00 74.44 91 GLU A O 1
ATOM 701 N N . ARG A 1 92 ? -0.466 -12.596 -17.104 1.00 78.38 92 ARG A N 1
ATOM 702 C CA . ARG A 1 92 ? -0.622 -13.999 -16.681 1.00 78.38 92 ARG A CA 1
ATOM 703 C C . ARG A 1 92 ? 0.294 -14.405 -15.528 1.00 78.38 92 ARG A C 1
ATOM 705 O O . ARG A 1 92 ? 0.265 -15.563 -15.118 1.00 78.38 92 ARG A O 1
ATOM 712 N N . LEU A 1 93 ? 1.119 -13.490 -15.029 1.00 80.50 93 LEU A N 1
ATOM 713 C CA . LEU A 1 93 ? 2.111 -13.734 -13.988 1.00 80.50 93 LEU A CA 1
ATOM 714 C C . LEU A 1 93 ? 1.788 -12.862 -12.762 1.00 80.50 93 LEU A C 1
ATOM 716 O O . LEU A 1 93 ? 2.278 -11.741 -12.660 1.00 80.50 93 LEU A O 1
ATOM 720 N N . PRO A 1 94 ? 1.005 -13.360 -11.786 1.00 75.31 94 PRO A N 1
ATOM 721 C CA . PRO A 1 94 ? 0.594 -12.573 -10.617 1.00 75.31 94 PRO A CA 1
ATOM 722 C C . PRO A 1 94 ? 1.767 -11.961 -9.836 1.00 75.31 94 PRO A C 1
ATOM 724 O O . PRO A 1 94 ? 1.712 -10.805 -9.424 1.00 75.31 94 PRO A O 1
ATOM 727 N N . ALA A 1 95 ? 2.875 -12.699 -9.715 1.00 79.69 95 ALA A N 1
ATOM 728 C CA . ALA A 1 95 ? 4.092 -12.218 -9.061 1.00 79.69 95 ALA A CA 1
ATOM 729 C C . ALA A 1 95 ? 4.714 -10.993 -9.759 1.00 79.69 95 ALA A C 1
ATOM 731 O O . ALA A 1 95 ? 5.362 -10.178 -9.104 1.00 79.69 95 ALA A O 1
ATOM 732 N N . VAL A 1 96 ? 4.510 -10.841 -11.073 1.00 81.56 96 VAL A N 1
ATOM 733 C CA . VAL A 1 96 ? 4.970 -9.668 -11.825 1.00 81.56 96 VAL A CA 1
ATOM 734 C C . VAL A 1 96 ? 4.163 -8.440 -11.430 1.00 81.56 96 VAL A C 1
ATOM 736 O O . VAL A 1 96 ? 4.756 -7.425 -11.073 1.00 81.56 96 VAL A O 1
ATOM 739 N N . ALA A 1 97 ? 2.832 -8.546 -11.414 1.00 84.31 97 ALA A N 1
ATOM 740 C CA . ALA A 1 97 ? 1.966 -7.441 -11.014 1.00 84.31 97 ALA A CA 1
ATOM 741 C C . ALA A 1 97 ? 2.298 -6.948 -9.596 1.00 84.31 97 ALA A C 1
ATOM 743 O O . ALA A 1 97 ? 2.429 -5.746 -9.380 1.00 84.31 97 ALA A O 1
ATOM 744 N N . VAL A 1 98 ? 2.524 -7.869 -8.651 1.00 88.06 98 VAL A N 1
ATOM 745 C CA . VAL A 1 98 ? 2.942 -7.534 -7.279 1.00 88.06 98 VAL A CA 1
ATOM 746 C C . VAL A 1 98 ? 4.249 -6.736 -7.276 1.00 88.06 98 VAL A C 1
ATOM 748 O O . VAL A 1 98 ? 4.305 -5.655 -6.693 1.00 88.06 98 VAL A O 1
ATOM 751 N N . LYS A 1 99 ? 5.298 -7.230 -7.950 1.00 85.75 99 LYS A N 1
ATOM 752 C CA . LYS A 1 99 ? 6.604 -6.550 -7.993 1.00 85.75 99 LYS A CA 1
ATOM 753 C C . LYS A 1 99 ? 6.525 -5.180 -8.660 1.00 85.75 99 LYS A C 1
ATOM 755 O O . LYS A 1 99 ? 7.102 -4.224 -8.147 1.00 85.75 99 LYS A O 1
ATOM 760 N N . VAL A 1 100 ? 5.801 -5.068 -9.772 1.00 86.44 100 VAL A N 1
ATOM 761 C CA . VAL A 1 100 ? 5.627 -3.796 -10.481 1.00 86.44 100 VAL A CA 1
ATOM 762 C C . VAL A 1 100 ? 4.888 -2.783 -9.609 1.00 86.44 100 VAL A C 1
ATOM 764 O O . VAL A 1 100 ? 5.332 -1.645 -9.504 1.00 86.44 100 VAL A O 1
ATOM 767 N N . LEU A 1 101 ? 3.807 -3.185 -8.937 1.00 89.56 101 LEU A N 1
ATOM 768 C CA . LEU A 1 101 ? 3.058 -2.295 -8.049 1.00 89.56 101 LEU A CA 1
ATOM 769 C C . LEU A 1 101 ? 3.906 -1.821 -6.863 1.00 89.56 101 LEU A C 1
ATOM 771 O O . LEU A 1 101 ? 3.893 -0.633 -6.559 1.00 89.56 101 LEU A O 1
ATOM 775 N N . TRP A 1 102 ? 4.699 -2.700 -6.244 1.00 89.12 102 TRP A N 1
ATOM 776 C CA . TRP A 1 102 ? 5.651 -2.280 -5.209 1.00 89.12 102 TRP A CA 1
ATOM 777 C C . TRP A 1 102 ? 6.708 -1.315 -5.746 1.00 89.12 102 TRP A C 1
ATOM 779 O O . TRP A 1 102 ? 7.022 -0.327 -5.089 1.00 89.12 102 TRP A O 1
ATOM 789 N N . THR A 1 103 ? 7.206 -1.558 -6.961 1.00 85.56 103 THR A N 1
ATOM 790 C CA . THR A 1 103 ? 8.159 -0.654 -7.625 1.00 85.56 103 THR A CA 1
ATOM 791 C C . THR A 1 103 ? 7.529 0.720 -7.851 1.00 85.56 103 THR A C 1
ATOM 793 O O . THR A 1 103 ? 8.132 1.732 -7.522 1.00 85.56 103 THR A O 1
ATOM 796 N N . LEU A 1 104 ? 6.286 0.769 -8.338 1.00 86.75 104 LEU A N 1
ATOM 797 C CA . LEU A 1 104 ? 5.542 2.015 -8.532 1.00 86.75 104 LEU A CA 1
ATOM 798 C C . L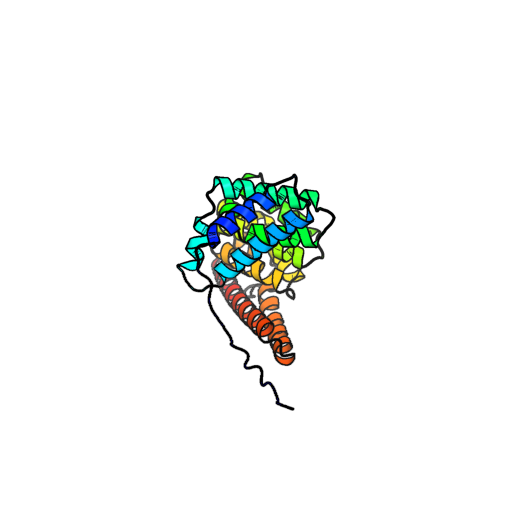EU A 1 104 ? 5.271 2.748 -7.213 1.00 86.75 104 LEU A C 1
ATOM 800 O O . LEU A 1 104 ? 5.361 3.970 -7.177 1.00 86.75 104 LEU A O 1
ATOM 804 N N . ALA A 1 105 ? 4.949 2.022 -6.140 1.00 86.06 105 ALA A N 1
ATOM 805 C CA . ALA A 1 105 ? 4.724 2.607 -4.820 1.00 86.06 105 ALA A CA 1
ATOM 806 C C . ALA A 1 105 ? 5.999 3.231 -4.227 1.00 86.06 105 ALA A C 1
ATOM 808 O O . ALA A 1 105 ? 5.903 4.166 -3.439 1.00 86.06 105 ALA A O 1
ATOM 809 N N . ALA A 1 106 ? 7.174 2.731 -4.616 1.00 82.88 106 ALA A N 1
ATOM 810 C CA . ALA A 1 106 ? 8.466 3.213 -4.144 1.00 82.88 106 ALA A CA 1
ATOM 811 C C . ALA A 1 106 ? 9.005 4.434 -4.919 1.00 82.88 106 ALA A C 1
ATOM 813 O O . ALA A 1 106 ? 9.978 5.035 -4.474 1.00 82.88 106 ALA A O 1
ATOM 814 N N . ILE A 1 107 ? 8.391 4.814 -6.050 1.00 80.25 107 ILE A N 1
ATOM 815 C CA . ILE A 1 107 ? 8.799 5.969 -6.867 1.00 80.25 107 ILE A CA 1
ATOM 816 C C . ILE A 1 107 ? 7.964 7.203 -6.459 1.00 80.25 107 ILE A C 1
ATOM 818 O O . ILE A 1 107 ? 6.764 7.243 -6.753 1.00 80.25 107 ILE A O 1
ATOM 822 N N . PRO A 1 108 ? 8.548 8.244 -5.836 1.00 72.06 108 PRO A N 1
ATOM 823 C CA . PRO A 1 108 ? 7.807 9.421 -5.372 1.00 72.06 108 PRO A CA 1
ATOM 824 C C . PRO A 1 108 ? 7.045 10.146 -6.489 1.00 72.06 108 PRO A C 1
ATOM 826 O O . PRO A 1 108 ? 5.865 10.479 -6.347 1.00 72.06 108 PRO A O 1
ATOM 829 N N . GLU A 1 109 ? 7.684 10.322 -7.644 1.00 75.62 109 GLU A N 1
ATOM 830 C CA . GLU A 1 109 ? 7.142 11.018 -8.814 1.00 75.62 109 GLU A CA 1
ATOM 831 C C . GLU A 1 109 ? 6.008 10.234 -9.489 1.00 75.62 109 GLU A C 1
ATOM 833 O O . GLU A 1 109 ? 5.216 10.809 -10.252 1.00 75.62 109 GLU A O 1
ATOM 838 N N . ALA A 1 110 ? 5.893 8.929 -9.204 1.00 75.56 110 ALA A N 1
ATOM 839 C CA . ALA A 1 110 ? 4.869 8.087 -9.799 1.00 75.56 110 ALA A CA 1
ATOM 840 C C . ALA A 1 110 ? 3.475 8.558 -9.397 1.00 75.56 110 ALA A C 1
ATOM 842 O O . ALA A 1 110 ? 2.591 8.568 -10.245 1.00 75.56 110 ALA A O 1
ATOM 843 N N . ALA A 1 111 ? 3.274 9.050 -8.171 1.00 80.81 111 ALA A N 1
ATOM 844 C CA . ALA A 1 111 ? 1.968 9.510 -7.694 1.00 80.81 111 ALA A CA 1
ATOM 845 C C . ALA A 1 111 ? 1.300 10.527 -8.640 1.00 80.81 111 ALA A C 1
ATOM 847 O O . ALA A 1 111 ? 0.144 10.368 -9.045 1.00 80.81 111 ALA A O 1
ATOM 848 N N . SER A 1 112 ? 2.052 11.552 -9.051 1.00 78.12 112 SER A N 1
ATOM 849 C CA . SER A 1 112 ? 1.554 12.603 -9.947 1.00 78.12 112 SER A CA 1
ATOM 850 C C . SER A 1 112 ? 1.389 12.125 -11.392 1.00 78.12 112 SER A C 1
ATOM 852 O O . SER A 1 112 ? 0.533 12.631 -12.121 1.00 78.12 112 SER A O 1
ATOM 854 N N . ALA A 1 113 ? 2.211 11.180 -11.852 1.00 77.19 113 ALA A N 1
ATOM 855 C CA . ALA A 1 113 ? 2.046 10.561 -13.169 1.00 77.19 113 ALA A CA 1
ATOM 856 C C . ALA A 1 113 ? 0.805 9.647 -13.211 1.00 77.19 113 ALA A C 1
ATOM 858 O O . ALA A 1 113 ? 0.012 9.728 -14.149 1.00 77.19 113 ALA A O 1
ATOM 859 N N . LEU A 1 114 ? 0.605 8.856 -12.156 1.00 79.00 114 LEU A N 1
ATOM 860 C CA . LEU A 1 114 ? -0.487 7.902 -11.966 1.00 79.00 114 LEU A CA 1
ATOM 861 C C . LEU A 1 114 ? -1.856 8.575 -11.835 1.00 79.00 114 LEU A C 1
ATOM 863 O O . LEU A 1 114 ? -2.843 8.093 -12.387 1.00 79.00 114 LEU A O 1
ATOM 867 N N . GLU A 1 115 ? -1.952 9.702 -11.129 1.00 80.62 115 GLU A N 1
ATOM 868 C CA . GLU A 1 115 ? -3.233 10.415 -11.047 1.00 80.62 115 GLU A CA 1
ATOM 869 C C . GLU A 1 115 ? -3.584 11.100 -12.381 1.00 80.62 115 GLU A C 1
ATOM 871 O O . GLU A 1 115 ? -4.756 11.162 -12.763 1.00 80.62 115 GLU A O 1
ATOM 876 N N . ARG A 1 116 ? -2.582 11.578 -13.140 1.00 74.31 116 ARG A N 1
ATOM 877 C CA . ARG A 1 116 ? -2.798 12.222 -14.450 1.00 74.31 116 ARG A CA 1
ATOM 878 C C . ARG A 1 116 ? -3.303 11.257 -15.523 1.00 74.31 116 ARG A C 1
ATOM 880 O O . ARG A 1 116 ? -4.006 11.707 -16.427 1.00 74.31 116 ARG A O 1
ATOM 887 N N . SER A 1 117 ? -3.028 9.957 -15.423 1.00 67.25 117 SER A N 1
ATOM 888 C CA . SER A 1 117 ? -3.482 8.932 -16.380 1.00 67.25 117 SER A CA 1
ATOM 889 C C . SER A 1 117 ? -4.967 8.528 -16.232 1.00 67.25 117 SER A C 1
ATOM 891 O O . SER A 1 117 ? -5.360 7.415 -16.564 1.00 67.25 117 SER A O 1
ATOM 893 N N . ALA A 1 118 ? -5.828 9.467 -15.819 1.00 53.50 118 ALA A N 1
ATOM 894 C CA . ALA A 1 118 ? -7.293 9.351 -15.779 1.00 53.50 118 ALA A CA 1
ATOM 895 C C . ALA A 1 118 ? -7.877 8.289 -14.818 1.00 53.50 118 ALA A C 1
ATOM 897 O O . ALA A 1 118 ? -8.971 7.774 -15.057 1.00 53.50 118 ALA A O 1
ATOM 898 N N . GLY A 1 119 ? -7.221 8.036 -13.679 1.00 65.75 119 GLY A N 1
ATOM 899 C CA . GLY A 1 119 ? -7.856 7.359 -12.540 1.00 65.75 119 GLY A CA 1
ATOM 900 C C . GLY A 1 119 ? -7.231 6.028 -12.132 1.00 65.75 119 GLY A C 1
ATOM 901 O O . GLY A 1 119 ? -7.953 5.040 -11.977 1.00 65.75 119 GLY A O 1
ATOM 902 N N . ALA A 1 120 ? -5.921 6.022 -11.869 1.00 80.81 120 ALA A N 1
ATOM 903 C CA . ALA A 1 120 ? -5.242 4.872 -11.273 1.00 80.81 120 ALA A CA 1
ATOM 904 C C . ALA A 1 120 ? -5.903 4.431 -9.953 1.00 80.81 120 ALA A C 1
ATOM 906 O O . ALA A 1 120 ? -6.141 3.242 -9.756 1.00 80.81 120 ALA A O 1
ATOM 907 N N . VAL A 1 121 ? -6.298 5.372 -9.082 1.00 85.69 121 VAL A N 1
ATOM 908 C CA . VAL A 1 121 ? -6.937 5.039 -7.794 1.00 85.69 121 VAL A CA 1
ATOM 909 C C . VAL A 1 121 ? -8.253 4.261 -7.985 1.00 85.69 121 VAL A C 1
ATOM 911 O O . VAL A 1 121 ? -8.335 3.142 -7.480 1.00 85.69 121 VAL A O 1
ATOM 914 N N . PRO A 1 122 ? -9.273 4.743 -8.730 1.00 85.81 122 PRO A N 1
ATOM 915 C CA . PRO A 1 122 ? -10.485 3.958 -8.988 1.00 85.81 122 PRO A CA 1
ATOM 916 C C . PRO A 1 122 ? -10.241 2.568 -9.587 1.00 85.81 122 PRO A C 1
ATOM 918 O O . PRO A 1 122 ? -10.945 1.625 -9.222 1.00 85.81 122 PRO A O 1
ATOM 921 N N . GLN A 1 123 ? -9.265 2.432 -10.489 1.00 85.62 123 GLN A N 1
ATOM 922 C CA . GLN A 1 123 ? -8.926 1.149 -11.110 1.00 85.62 123 GLN A CA 1
ATOM 923 C C . GLN A 1 123 ? -8.311 0.182 -10.092 1.00 85.62 123 GLN A C 1
ATOM 925 O O . GLN A 1 123 ? -8.796 -0.940 -9.955 1.00 85.62 123 GLN A O 1
ATOM 930 N N . LEU A 1 124 ? -7.327 0.638 -9.310 1.00 88.56 124 LEU A N 1
ATOM 931 C CA . LEU A 1 124 ? -6.704 -0.144 -8.237 1.00 88.56 124 LEU A CA 1
ATOM 932 C C . LEU A 1 124 ? -7.735 -0.562 -7.181 1.00 88.56 124 LEU A C 1
ATOM 934 O O . LEU A 1 124 ? -7.778 -1.725 -6.783 1.00 88.56 124 LEU A O 1
ATOM 938 N N . LEU A 1 125 ? -8.639 0.341 -6.788 1.00 87.19 125 LEU A N 1
ATOM 939 C CA . LEU A 1 125 ? -9.758 0.010 -5.898 1.00 87.19 125 LEU A CA 1
ATOM 940 C C . LEU A 1 125 ? -10.724 -1.008 -6.517 1.00 87.19 125 LEU A C 1
ATOM 942 O O . LEU A 1 125 ? -11.283 -1.838 -5.800 1.00 87.19 125 LEU A O 1
ATOM 946 N N . GLY A 1 126 ? -10.947 -0.945 -7.832 1.00 85.81 126 GLY A N 1
ATOM 947 C CA . GLY A 1 126 ? -11.708 -1.943 -8.580 1.00 85.81 126 GLY A CA 1
ATOM 948 C C . GLY A 1 126 ? -11.082 -3.330 -8.460 1.00 85.81 126 GLY A C 1
ATOM 949 O O . GLY A 1 126 ? -11.763 -4.269 -8.046 1.00 85.81 126 GLY A O 1
ATOM 950 N N . SER A 1 127 ? -9.780 -3.434 -8.721 1.00 83.81 127 SER A N 1
ATOM 951 C CA . SER A 1 127 ? -9.014 -4.681 -8.602 1.00 83.81 127 SER A CA 1
ATOM 952 C C . SER A 1 127 ? -9.001 -5.224 -7.169 1.00 83.81 127 SER A C 1
ATOM 954 O O . SER A 1 127 ? -9.187 -6.422 -6.955 1.00 83.81 127 SER A O 1
ATOM 956 N N . LEU A 1 128 ? -8.892 -4.346 -6.166 1.00 87.81 128 LEU A N 1
ATOM 957 C CA . LEU A 1 128 ? -8.924 -4.715 -4.745 1.00 87.81 128 LEU A CA 1
ATOM 958 C C . LEU A 1 128 ? -10.242 -5.365 -4.302 1.00 87.81 128 LEU A C 1
ATOM 960 O O . LEU A 1 128 ? -10.258 -6.154 -3.357 1.00 87.81 128 LEU A O 1
ATOM 964 N N . ARG A 1 129 ? -11.360 -5.056 -4.971 1.00 83.75 129 ARG A N 1
ATOM 965 C CA . ARG A 1 129 ? -12.650 -5.707 -4.690 1.00 83.75 129 ARG A CA 1
ATOM 966 C C . ARG A 1 129 ? -12.682 -7.157 -5.171 1.00 83.75 129 ARG A C 1
ATOM 968 O O . ARG A 1 129 ? -13.403 -7.951 -4.575 1.00 83.75 129 ARG A O 1
ATOM 975 N N . ALA A 1 130 ? -11.942 -7.477 -6.231 1.00 82.88 130 ALA A N 1
ATOM 976 C CA . ALA A 1 130 ? -11.968 -8.780 -6.889 1.00 82.88 130 ALA A CA 1
ATOM 977 C C . ALA A 1 130 ? -10.844 -9.720 -6.428 1.00 82.88 130 ALA A C 1
ATOM 979 O O . ALA A 1 130 ? -11.005 -10.932 -6.510 1.00 82.88 130 ALA A O 1
ATOM 980 N N . THR A 1 131 ? -9.720 -9.183 -5.943 1.00 87.50 131 THR A N 1
ATOM 981 C CA . THR A 1 131 ? -8.571 -10.007 -5.547 1.00 87.50 131 THR A CA 1
ATOM 982 C C . THR A 1 131 ? -8.823 -10.808 -4.264 1.00 87.50 131 THR A C 1
ATOM 984 O O . THR A 1 131 ? -9.479 -10.340 -3.325 1.00 87.50 131 THR A O 1
ATOM 987 N N . GLU A 1 132 ? -8.265 -12.018 -4.223 1.00 88.38 132 GLU A N 1
ATOM 988 C CA . GLU A 1 132 ? -8.098 -12.863 -3.032 1.00 88.38 132 GLU A CA 1
ATOM 989 C C . GLU A 1 132 ? -6.622 -13.042 -2.649 1.00 88.38 132 GLU A C 1
ATOM 991 O O . GLU A 1 132 ? -6.315 -13.781 -1.722 1.00 88.38 132 GLU A O 1
ATOM 996 N N . ASP A 1 133 ? -5.714 -12.353 -3.340 1.00 90.44 133 ASP A N 1
ATOM 997 C CA . ASP A 1 133 ? -4.287 -12.376 -3.042 1.00 90.44 133 ASP A CA 1
ATOM 998 C C . ASP A 1 133 ? -3.919 -11.172 -2.149 1.00 90.44 133 ASP A C 1
ATOM 1000 O O . ASP A 1 133 ? -4.039 -10.024 -2.607 1.00 90.44 133 ASP A O 1
ATOM 1004 N N . PRO A 1 134 ? -3.489 -11.398 -0.890 1.00 91.19 134 PRO A N 1
ATOM 1005 C CA . PRO A 1 134 ? -3.094 -10.330 0.022 1.00 91.19 134 PRO A CA 1
ATOM 1006 C C . PRO A 1 134 ? -1.826 -9.597 -0.422 1.00 91.19 134 PRO A C 1
ATOM 1008 O O . PRO A 1 134 ? -1.723 -8.397 -0.180 1.00 91.19 134 PRO A O 1
ATOM 1011 N N . LEU A 1 135 ? -0.899 -10.251 -1.130 1.00 91.12 135 LEU A N 1
ATOM 1012 C CA . LEU A 1 135 ? 0.318 -9.601 -1.627 1.00 91.12 135 LEU A CA 1
ATOM 1013 C C . LEU A 1 135 ? -0.020 -8.597 -2.726 1.00 91.12 135 LEU A C 1
ATOM 1015 O O . LEU A 1 135 ? 0.468 -7.465 -2.723 1.00 91.12 135 LEU A O 1
ATOM 1019 N N . LEU A 1 136 ? -0.911 -8.989 -3.639 1.00 90.62 136 LEU A N 1
ATOM 1020 C CA . LEU A 1 136 ? -1.431 -8.091 -4.666 1.00 90.62 136 LEU A CA 1
ATOM 1021 C C . LEU A 1 136 ? -2.258 -6.959 -4.052 1.00 90.62 136 LEU A C 1
ATOM 1023 O O . LEU A 1 136 ? -2.157 -5.812 -4.491 1.00 90.62 136 LEU A O 1
ATOM 1027 N N . ALA A 1 137 ? -3.056 -7.266 -3.025 1.00 92.31 137 ALA A N 1
ATOM 1028 C CA . ALA A 1 137 ? -3.831 -6.256 -2.321 1.00 92.31 137 ALA A CA 1
ATOM 1029 C C . ALA A 1 137 ? -2.931 -5.232 -1.616 1.00 92.31 137 ALA A C 1
ATOM 1031 O O . ALA A 1 137 ? -3.151 -4.030 -1.761 1.00 92.31 137 ALA A O 1
ATOM 1032 N N . GLY A 1 138 ? -1.903 -5.697 -0.905 1.00 92.19 138 GLY A N 1
ATOM 1033 C CA . GLY A 1 138 ? -0.917 -4.856 -0.234 1.00 92.19 138 GLY A CA 1
ATOM 1034 C C . GLY A 1 138 ? -0.190 -3.943 -1.214 1.00 92.19 138 GLY A C 1
ATOM 1035 O O . GLY A 1 138 ? -0.196 -2.727 -1.036 1.00 92.19 138 GLY A O 1
ATOM 1036 N N . ALA A 1 139 ? 0.319 -4.503 -2.317 1.00 91.62 139 ALA A N 1
ATOM 1037 C CA . ALA A 1 139 ? 1.020 -3.737 -3.346 1.00 91.62 139 ALA A CA 1
ATOM 1038 C C . ALA A 1 139 ? 0.125 -2.658 -3.984 1.00 91.62 139 ALA A C 1
ATOM 1040 O O . ALA A 1 139 ? 0.523 -1.501 -4.116 1.00 91.62 139 ALA A O 1
ATOM 1041 N N . ALA A 1 140 ? -1.120 -2.999 -4.333 1.00 92.56 140 ALA A N 1
ATOM 1042 C CA . ALA A 1 140 ? -2.070 -2.031 -4.880 1.00 92.56 140 ALA A CA 1
ATOM 1043 C C . ALA A 1 140 ? -2.425 -0.928 -3.866 1.00 92.56 140 ALA A C 1
ATOM 1045 O O . ALA A 1 140 ? -2.535 0.242 -4.236 1.00 92.56 140 ALA A O 1
ATOM 1046 N N . LEU A 1 141 ? -2.588 -1.278 -2.586 1.00 94.44 141 LEU A N 1
ATOM 1047 C CA . LEU A 1 141 ? -2.854 -0.315 -1.516 1.00 94.44 141 LEU A CA 1
ATOM 1048 C C . LEU A 1 141 ? -1.659 0.596 -1.239 1.00 94.44 141 LEU A C 1
ATOM 1050 O O . LEU A 1 141 ? -1.879 1.771 -0.956 1.00 94.44 141 LEU A O 1
ATOM 1054 N N . ALA A 1 142 ? -0.428 0.102 -1.369 1.00 92.06 142 ALA A N 1
ATOM 1055 C CA . ALA A 1 142 ? 0.779 0.914 -1.269 1.00 92.06 142 ALA A CA 1
ATOM 1056 C C . ALA A 1 142 ? 0.838 1.976 -2.378 1.00 92.06 142 ALA A C 1
ATOM 1058 O O . ALA A 1 142 ? 1.092 3.146 -2.097 1.00 92.06 142 ALA A O 1
ATOM 1059 N N . VAL A 1 143 ? 0.483 1.618 -3.619 1.00 91.56 143 VAL A N 1
ATOM 1060 C CA . VAL A 1 143 ? 0.365 2.598 -4.714 1.00 91.56 143 VAL A CA 1
ATOM 1061 C C . VAL A 1 143 ? -0.726 3.631 -4.418 1.00 91.56 143 VAL A C 1
ATOM 1063 O O . VAL A 1 143 ? -0.512 4.828 -4.597 1.00 91.56 143 VAL A O 1
ATOM 1066 N N . VAL A 1 144 ? -1.897 3.203 -3.929 1.00 93.12 144 VAL A N 1
ATOM 1067 C CA . VAL A 1 144 ? -2.972 4.139 -3.546 1.00 93.12 144 VAL A CA 1
ATOM 1068 C C . VAL A 1 144 ? -2.515 5.070 -2.422 1.00 93.12 144 VAL A C 1
ATOM 1070 O O . VAL A 1 144 ? -2.769 6.269 -2.507 1.00 93.12 144 VAL A O 1
ATOM 1073 N N . ALA A 1 145 ? -1.835 4.542 -1.401 1.00 92.06 145 ALA A N 1
ATOM 1074 C CA . ALA A 1 145 ? -1.261 5.308 -0.299 1.00 92.06 145 ALA A CA 1
ATOM 1075 C C . ALA A 1 145 ? -0.310 6.398 -0.803 1.00 92.06 145 ALA A C 1
ATOM 1077 O O . ALA A 1 145 ? -0.481 7.557 -0.425 1.00 92.06 145 ALA A O 1
ATOM 1078 N N . GLN A 1 146 ? 0.594 6.042 -1.716 1.00 88.81 146 GLN A N 1
ATOM 1079 C CA . GLN A 1 146 ? 1.529 6.975 -2.336 1.00 88.81 146 GLN A CA 1
ATOM 1080 C C . GLN A 1 146 ? 0.811 8.054 -3.161 1.00 88.81 146 GLN A C 1
ATOM 1082 O O . GLN A 1 146 ? 1.131 9.236 -3.077 1.00 88.81 146 GLN A O 1
ATOM 1087 N N . ILE A 1 147 ? -0.219 7.693 -3.934 1.00 89.94 147 ILE A N 1
ATOM 1088 C CA . ILE A 1 147 ? -0.982 8.686 -4.706 1.00 89.94 147 ILE A CA 1
ATOM 1089 C C . ILE A 1 147 ? -1.684 9.685 -3.778 1.00 89.94 147 ILE A C 1
ATOM 1091 O O . ILE A 1 147 ? -1.658 10.889 -4.033 1.00 89.94 147 ILE A O 1
ATOM 1095 N N . VAL A 1 148 ? -2.331 9.218 -2.707 1.00 90.00 148 VAL A N 1
ATOM 1096 C CA . VAL A 1 148 ? -3.112 10.112 -1.840 1.00 90.00 148 VAL A CA 1
ATOM 1097 C C . VAL A 1 148 ? -2.273 10.910 -0.848 1.00 90.00 148 VAL A C 1
ATOM 1099 O O . VAL A 1 148 ? -2.769 11.922 -0.351 1.00 90.00 148 VAL A O 1
ATOM 1102 N N . SER A 1 149 ? -1.036 10.497 -0.551 1.00 87.69 149 SER A N 1
ATOM 1103 C CA . SER A 1 149 ? -0.108 11.328 0.222 1.00 87.69 149 SER A CA 1
ATOM 1104 C C . SER A 1 149 ? 0.346 12.544 -0.581 1.00 87.69 149 SER A C 1
ATOM 1106 O O . SER A 1 149 ? 0.361 13.648 -0.041 1.00 87.69 149 SER A O 1
ATOM 1108 N N . GLU A 1 150 ? 0.633 12.352 -1.870 1.00 86.12 150 GLU A N 1
ATOM 1109 C CA . GLU A 1 150 ? 1.176 13.399 -2.742 1.00 86.12 150 GLU A CA 1
ATOM 1110 C C . GLU A 1 150 ? 0.098 14.241 -3.436 1.00 86.12 150 GLU A C 1
ATOM 1112 O O . GLU A 1 150 ? 0.338 15.396 -3.794 1.00 86.12 150 GLU A O 1
ATOM 1117 N N . VAL A 1 151 ? -1.108 13.695 -3.640 1.00 88.19 151 VAL A N 1
ATOM 1118 C CA . VAL A 1 151 ? -2.173 14.361 -4.402 1.00 88.19 151 VAL A CA 1
ATOM 1119 C C . VAL A 1 151 ? -3.421 14.604 -3.536 1.00 88.19 151 VAL A C 1
ATOM 1121 O O . VAL A 1 151 ? -4.318 13.756 -3.466 1.00 88.19 151 VAL A O 1
ATOM 1124 N N . PRO A 1 152 ? -3.569 15.802 -2.925 1.00 87.25 152 PRO A N 1
ATOM 1125 C CA . PRO A 1 152 ? -4.672 16.102 -2.002 1.00 87.25 152 PRO A CA 1
ATOM 1126 C C . PRO A 1 152 ? -6.074 15.920 -2.598 1.00 87.25 152 PRO A C 1
ATOM 1128 O O . PRO A 1 152 ? -7.013 15.515 -1.909 1.00 87.25 152 PRO A O 1
ATOM 1131 N N . SER A 1 153 ? -6.237 16.198 -3.894 1.00 87.06 153 SER A N 1
ATOM 1132 C CA . SER A 1 153 ? -7.521 16.030 -4.581 1.00 87.06 153 SER A CA 1
ATOM 1133 C C . SER A 1 153 ? -7.903 14.553 -4.753 1.00 87.06 153 SER A C 1
ATOM 1135 O O . SER A 1 153 ? -9.091 14.226 -4.686 1.00 87.06 153 SER A O 1
ATOM 1137 N N . ALA A 1 154 ? -6.924 13.654 -4.910 1.00 89.06 154 ALA A N 1
ATOM 1138 C CA . ALA A 1 154 ? -7.140 12.210 -4.938 1.00 89.06 154 ALA A CA 1
ATOM 1139 C C . ALA A 1 154 ? -7.564 11.703 -3.553 1.00 89.06 154 ALA A C 1
ATOM 1141 O O . ALA A 1 154 ? -8.561 10.988 -3.445 1.00 89.06 154 ALA A O 1
ATOM 1142 N N . ALA A 1 155 ? -6.894 12.166 -2.489 1.00 89.00 155 ALA A N 1
ATOM 1143 C CA . ALA A 1 155 ? -7.251 11.854 -1.104 1.00 89.00 155 ALA A CA 1
ATOM 1144 C C . ALA A 1 155 ? -8.706 12.240 -0.787 1.00 89.00 155 ALA A C 1
ATOM 1146 O O . ALA A 1 155 ? -9.490 11.428 -0.292 1.00 89.00 155 ALA A O 1
ATOM 1147 N N . GLN A 1 156 ? -9.109 13.464 -1.143 1.00 87.44 156 GLN A N 1
ATOM 1148 C CA . GLN A 1 156 ? -10.475 13.932 -0.917 1.00 87.44 156 GLN A CA 1
ATOM 1149 C C . GLN A 1 156 ? -11.511 13.082 -1.667 1.00 87.44 156 GLN A C 1
ATOM 1151 O O . GLN A 1 156 ? -12.530 12.703 -1.085 1.00 87.44 156 GLN A O 1
ATOM 1156 N N . LYS A 1 157 ? -11.263 12.743 -2.940 1.00 88.12 157 LYS A N 1
ATOM 1157 C CA . LYS A 1 157 ? -12.156 11.872 -3.726 1.00 88.12 157 LYS A CA 1
ATOM 1158 C C . LYS A 1 157 ? -12.255 10.467 -3.123 1.00 88.12 157 LYS A C 1
ATOM 1160 O O . LYS A 1 157 ? -13.370 9.970 -2.969 1.00 88.12 157 LYS A O 1
ATOM 1165 N N . LEU A 1 158 ? -11.118 9.864 -2.760 1.00 89.94 158 LEU A N 1
ATOM 1166 C CA . LEU A 1 158 ? -11.041 8.526 -2.167 1.00 89.94 158 LEU A CA 1
ATOM 1167 C C . LEU A 1 158 ? -11.884 8.450 -0.893 1.00 89.94 158 LEU A C 1
ATOM 1169 O O . LEU A 1 158 ? -12.806 7.643 -0.802 1.00 89.94 158 LEU A O 1
ATOM 1173 N N . PHE A 1 159 ? -11.608 9.308 0.088 1.00 88.81 159 PHE A N 1
ATOM 1174 C CA . PHE A 1 159 ? -12.241 9.174 1.400 1.00 88.81 159 PHE A CA 1
ATOM 1175 C C . PHE A 1 159 ? -13.709 9.608 1.420 1.00 88.81 159 PHE A C 1
ATOM 1177 O O . PHE A 1 159 ? -14.473 9.144 2.266 1.00 88.81 159 PHE A O 1
ATOM 1184 N N . THR A 1 160 ? -14.138 10.465 0.487 1.00 83.25 160 THR A N 1
ATOM 1185 C CA . THR A 1 160 ? -15.554 10.853 0.384 1.00 83.25 160 THR A CA 1
ATOM 1186 C C . THR A 1 160 ? -16.418 9.784 -0.280 1.00 83.25 160 THR A C 1
ATOM 1188 O O . THR A 1 160 ? -17.556 9.611 0.154 1.00 83.25 160 THR A O 1
ATOM 1191 N N . LYS A 1 161 ? -15.902 9.061 -1.286 1.00 84.06 161 LYS A N 1
ATOM 1192 C CA . LYS A 1 161 ? -16.676 8.078 -2.069 1.00 84.06 161 LYS A CA 1
ATOM 1193 C C . LYS A 1 161 ? -16.435 6.626 -1.665 1.00 84.06 161 LYS A C 1
ATOM 1195 O O . LYS A 1 161 ? -17.375 5.838 -1.617 1.00 84.06 161 LYS A O 1
ATOM 1200 N N . ASP A 1 162 ? -15.192 6.276 -1.361 1.00 85.25 162 ASP A N 1
ATOM 1201 C CA . ASP A 1 162 ? -14.736 4.895 -1.196 1.00 85.25 162 ASP A CA 1
ATOM 1202 C C . ASP A 1 162 ? -14.227 4.593 0.224 1.00 85.25 162 ASP A C 1
ATOM 1204 O O . ASP A 1 162 ? -13.732 3.496 0.482 1.00 85.25 162 ASP A O 1
ATOM 1208 N N . GLY A 1 163 ? -14.412 5.498 1.194 1.00 80.62 163 GLY A N 1
ATOM 1209 C CA . GLY A 1 163 ? -14.025 5.264 2.595 1.00 80.62 163 GLY A CA 1
ATOM 1210 C C . GLY A 1 163 ? -14.607 3.968 3.187 1.00 80.62 163 GLY A C 1
ATOM 1211 O O . GLY A 1 163 ? -13.944 3.263 3.947 1.00 80.62 163 GLY A O 1
ATOM 1212 N N . ALA A 1 164 ? -15.808 3.578 2.746 1.00 79.44 164 ALA A N 1
ATOM 1213 C CA . ALA A 1 164 ? -16.436 2.313 3.122 1.00 79.44 164 ALA A CA 1
ATOM 1214 C C . ALA A 1 164 ? -15.696 1.065 2.629 1.00 79.44 164 ALA A C 1
ATOM 1216 O O . ALA A 1 164 ? -15.798 -0.009 3.223 1.00 79.44 164 ALA A O 1
ATOM 1217 N N . LEU A 1 165 ? -15.017 1.163 1.488 1.00 85.38 165 LEU A N 1
ATOM 1218 C CA . LEU A 1 165 ? -14.206 0.074 0.962 1.00 85.38 165 LEU A CA 1
ATOM 1219 C C . LEU A 1 165 ? -12.962 -0.121 1.829 1.00 85.38 165 LEU A C 1
ATOM 1221 O O . LEU A 1 165 ? -12.678 -1.257 2.183 1.00 85.38 165 LEU A O 1
ATOM 1225 N N . LEU A 1 166 ? -12.280 0.957 2.229 1.00 88.12 166 LEU A N 1
ATOM 1226 C CA . LEU A 1 166 ? -11.066 0.876 3.054 1.00 88.12 166 LEU A CA 1
ATOM 1227 C C . LEU A 1 166 ? -11.326 0.184 4.396 1.00 88.12 166 LEU A C 1
ATOM 1229 O O . LEU A 1 166 ? -10.566 -0.689 4.803 1.00 88.12 166 LEU A O 1
ATOM 1233 N N . LEU A 1 167 ? -12.450 0.499 5.044 1.00 82.44 167 LEU A N 1
ATOM 1234 C CA . LEU A 1 167 ? -12.879 -0.172 6.276 1.00 82.44 167 LEU A CA 1
ATOM 1235 C C . LEU A 1 167 ? -13.177 -1.663 6.064 1.00 82.44 167 LEU A C 1
ATOM 1237 O O . LEU A 1 167 ? -12.805 -2.494 6.890 1.00 82.44 167 LEU A O 1
ATOM 1241 N N . ARG A 1 168 ? -13.820 -2.020 4.943 1.00 83.62 168 ARG A N 1
ATOM 1242 C CA . ARG A 1 168 ? -14.080 -3.424 4.585 1.00 83.62 168 ARG A CA 1
ATOM 1243 C C . ARG A 1 168 ? -12.797 -4.187 4.274 1.00 83.62 168 ARG A C 1
ATOM 1245 O O . ARG A 1 168 ? -12.683 -5.336 4.685 1.00 83.62 168 ARG A O 1
ATOM 1252 N N . LEU A 1 169 ? -11.852 -3.564 3.572 1.00 87.25 169 LEU A N 1
ATOM 1253 C CA . LEU A 1 169 ? -10.539 -4.145 3.294 1.00 87.25 169 LEU A CA 1
ATOM 1254 C C . LEU A 1 169 ? -9.762 -4.360 4.592 1.00 87.25 169 LEU A C 1
ATOM 1256 O O . LEU A 1 169 ? -9.236 -5.449 4.788 1.00 87.25 169 LEU A O 1
ATOM 1260 N N . LEU A 1 170 ? -9.785 -3.386 5.507 1.00 87.88 170 LEU A N 1
ATOM 1261 C CA . LEU A 1 170 ? -9.163 -3.525 6.823 1.00 87.88 170 LEU A CA 1
ATOM 1262 C C . LEU A 1 170 ? -9.773 -4.683 7.605 1.00 87.88 170 LEU A C 1
ATOM 1264 O O . LEU A 1 170 ? -9.044 -5.490 8.160 1.00 87.88 170 LEU A O 1
ATOM 1268 N N . TRP A 1 171 ? -11.102 -4.811 7.609 1.00 84.88 171 TRP A N 1
ATOM 1269 C CA . TRP A 1 171 ? -11.758 -5.942 8.258 1.00 84.88 171 TRP A CA 1
ATOM 1270 C C . TRP A 1 171 ? -11.393 -7.281 7.610 1.00 84.88 171 TRP A C 1
ATOM 1272 O O . TRP A 1 171 ? -11.108 -8.245 8.316 1.00 84.88 171 TRP A O 1
ATOM 1282 N N . ARG A 1 172 ? -11.404 -7.349 6.274 1.00 87.12 172 ARG A N 1
ATOM 1283 C CA . ARG A 1 172 ? -11.110 -8.568 5.508 1.00 87.12 172 ARG A CA 1
ATOM 1284 C C . ARG A 1 172 ? -9.681 -9.056 5.740 1.00 87.12 172 ARG A C 1
ATOM 1286 O O . ARG A 1 172 ? -9.490 -10.246 5.948 1.00 87.12 172 ARG A O 1
ATOM 1293 N N . TRP A 1 173 ? -8.719 -8.140 5.723 1.00 89.88 173 TRP A N 1
ATOM 1294 C CA . TRP A 1 173 ? -7.288 -8.437 5.673 1.00 89.88 173 TRP A CA 1
ATOM 1295 C C . TRP A 1 173 ? -6.541 -8.091 6.964 1.00 89.88 173 TRP A C 1
ATOM 1297 O O . TRP A 1 173 ? -5.326 -7.957 6.963 1.00 89.88 173 TRP A O 1
ATOM 1307 N N . ARG A 1 174 ? -7.250 -7.956 8.088 1.00 88.12 174 ARG A N 1
ATOM 1308 C CA . ARG A 1 174 ? -6.689 -7.581 9.403 1.00 88.12 174 ARG A CA 1
ATOM 1309 C C . ARG A 1 174 ? -5.560 -8.477 9.932 1.00 88.12 174 ARG A C 1
ATOM 1311 O O . ARG A 1 174 ? -4.898 -8.090 10.888 1.00 88.12 174 ARG A O 1
ATOM 1318 N N . HIS A 1 175 ? -5.368 -9.655 9.342 1.00 87.00 175 HIS A N 1
ATOM 1319 C CA . HIS A 1 175 ? -4.319 -10.613 9.695 1.00 87.00 175 HIS A CA 1
ATOM 1320 C C . HIS A 1 175 ? -3.115 -10.589 8.742 1.00 87.00 175 HIS A C 1
ATOM 1322 O O . HIS A 1 175 ? -2.166 -11.325 8.979 1.00 87.00 175 HIS A O 1
ATOM 1328 N N . GLU A 1 176 ? -3.136 -9.754 7.702 1.00 91.25 176 GLU A N 1
ATOM 1329 C CA . GLU A 1 176 ? -2.092 -9.694 6.675 1.00 91.25 176 GLU A CA 1
ATOM 1330 C C . GLU A 1 176 ? -1.269 -8.411 6.841 1.00 91.25 176 GLU A C 1
ATOM 1332 O O . GLU A 1 176 ? -1.790 -7.304 6.666 1.00 91.25 176 GLU A O 1
ATOM 1337 N N . LEU A 1 177 ? 0.013 -8.550 7.187 1.00 86.50 177 LEU A N 1
ATOM 1338 C CA . LEU A 1 177 ? 0.934 -7.432 7.445 1.00 86.50 177 LEU A CA 1
ATOM 1339 C C . LEU A 1 177 ? 0.984 -6.458 6.263 1.00 86.50 177 LEU A C 1
ATOM 1341 O O . LEU A 1 177 ? 0.794 -5.252 6.427 1.00 86.50 177 LEU A O 1
ATOM 1345 N N . GLU A 1 178 ? 1.165 -7.019 5.072 1.00 88.38 178 GLU A N 1
ATOM 1346 C CA . GLU A 1 178 ? 1.372 -6.327 3.803 1.00 88.38 178 GLU A CA 1
ATOM 1347 C C . GLU A 1 178 ? 0.160 -5.478 3.402 1.00 88.38 178 GLU A C 1
ATOM 1349 O O . GLU A 1 178 ? 0.282 -4.535 2.623 1.00 88.38 178 GLU A O 1
ATOM 1354 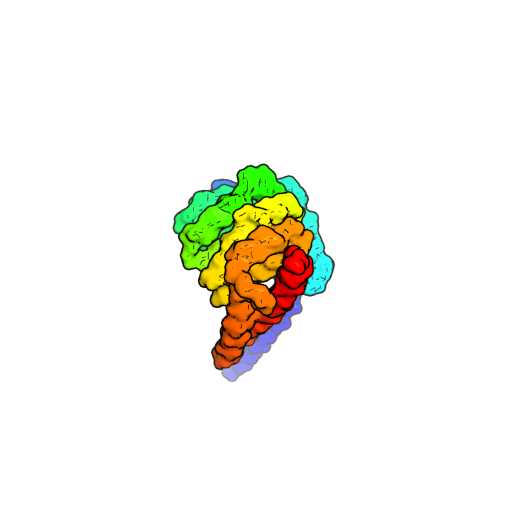N N . VAL A 1 179 ? -1.020 -5.798 3.941 1.00 92.69 179 VAL A N 1
ATOM 1355 C CA . VAL A 1 179 ? -2.271 -5.077 3.687 1.00 92.69 179 VAL A CA 1
ATOM 1356 C C . VAL A 1 179 ? -2.585 -4.091 4.809 1.00 92.69 179 VAL A C 1
ATOM 1358 O O . VAL A 1 179 ? -3.035 -2.971 4.552 1.00 92.69 179 VAL A O 1
ATOM 1361 N N . VAL A 1 180 ? -2.363 -4.491 6.063 1.00 92.31 180 VAL A N 1
ATOM 1362 C CA . VAL A 1 180 ? -2.665 -3.666 7.237 1.00 92.31 180 VAL A CA 1
ATOM 1363 C C . VAL A 1 180 ? -1.820 -2.400 7.243 1.00 92.31 180 VAL A C 1
ATOM 1365 O O . VAL A 1 180 ? -2.366 -1.320 7.466 1.00 92.31 180 VAL A O 1
ATOM 1368 N N . GLU A 1 181 ? -0.522 -2.494 6.964 1.00 92.12 181 GLU A N 1
ATOM 1369 C CA . GLU A 1 181 ? 0.376 -1.339 6.975 1.00 92.12 181 GLU A CA 1
ATOM 1370 C C . GLU A 1 181 ? -0.080 -0.186 6.054 1.00 92.12 181 GLU A C 1
ATOM 1372 O O . GLU A 1 181 ? -0.295 0.926 6.567 1.00 92.12 181 GLU A O 1
ATOM 1377 N N . PRO A 1 182 ? -0.302 -0.398 4.739 1.00 93.06 182 PRO A N 1
ATOM 1378 C CA . PRO A 1 182 ? -0.762 0.670 3.857 1.00 93.06 182 PRO A CA 1
ATOM 1379 C C . PRO A 1 182 ? -2.174 1.153 4.213 1.00 93.06 182 PRO A C 1
ATOM 1381 O O . PRO A 1 182 ? -2.464 2.343 4.082 1.00 93.06 182 PRO A O 1
ATOM 1384 N N . LEU A 1 183 ? -3.054 0.292 4.740 1.00 93.50 183 LEU A N 1
ATOM 1385 C CA . LEU A 1 183 ? -4.368 0.734 5.220 1.00 93.50 183 LEU A CA 1
ATOM 1386 C C . LEU A 1 183 ? -4.259 1.662 6.430 1.00 93.50 183 LEU A C 1
ATOM 1388 O O . LEU A 1 183 ? -4.920 2.700 6.448 1.00 93.50 183 LEU A O 1
ATOM 1392 N N . LEU A 1 184 ? -3.428 1.337 7.425 1.00 93.31 184 LEU A N 1
ATOM 1393 C CA . LEU A 1 184 ? -3.210 2.210 8.582 1.00 93.31 184 LEU A CA 1
ATOM 1394 C C . LEU A 1 184 ? -2.659 3.572 8.146 1.00 93.31 184 LEU A C 1
ATOM 1396 O O . LEU A 1 184 ? -3.117 4.594 8.655 1.00 93.31 184 LEU A O 1
ATOM 1400 N N . PHE A 1 185 ? -1.754 3.605 7.163 1.00 93.38 185 PHE A N 1
ATOM 1401 C CA . PHE A 1 185 ? -1.290 4.860 6.571 1.00 93.38 185 PHE A CA 1
ATOM 1402 C C . PHE A 1 185 ? -2.429 5.652 5.916 1.00 93.38 185 PHE A C 1
ATOM 1404 O O . PHE A 1 185 ? -2.588 6.841 6.190 1.00 93.38 185 PHE A O 1
ATOM 1411 N N . LEU A 1 186 ? -3.289 5.006 5.125 1.00 92.44 186 LEU A N 1
ATOM 1412 C CA . LEU A 1 186 ? -4.460 5.661 4.533 1.00 92.44 186 LEU A CA 1
ATOM 1413 C C . LEU A 1 186 ? -5.395 6.259 5.598 1.00 92.44 186 LEU A C 1
ATOM 1415 O O . LEU A 1 186 ? -5.895 7.370 5.416 1.00 92.44 186 LEU A O 1
ATOM 1419 N N . PHE A 1 187 ? -5.597 5.579 6.731 1.00 90.81 187 PHE A N 1
ATOM 1420 C CA . PHE A 1 187 ? -6.377 6.125 7.849 1.00 90.81 187 PHE A CA 1
ATOM 1421 C C . PHE A 1 187 ? -5.705 7.330 8.523 1.00 90.81 187 PHE A C 1
ATOM 1423 O O . PHE A 1 187 ? -6.416 8.211 9.008 1.00 90.81 187 PHE A O 1
ATOM 1430 N N . GLU A 1 188 ? -4.373 7.414 8.536 1.00 92.12 188 GLU A N 1
ATOM 1431 C CA . GLU A 1 188 ? -3.647 8.603 9.010 1.00 92.12 188 GLU A CA 1
ATOM 1432 C C . GLU A 1 188 ? -3.786 9.783 8.055 1.00 92.12 188 GLU A C 1
ATOM 1434 O O . GLU A 1 188 ? -3.988 10.915 8.497 1.00 92.12 188 GLU A O 1
ATOM 1439 N N . VAL A 1 189 ? -3.716 9.538 6.745 1.00 90.94 189 VAL A N 1
ATOM 1440 C CA . VAL A 1 189 ? -3.963 10.582 5.742 1.00 90.94 189 VAL A CA 1
ATOM 1441 C C . VAL A 1 189 ? -5.401 11.087 5.867 1.00 90.94 189 VAL A C 1
ATOM 1443 O O . VAL A 1 189 ? -5.630 12.296 5.895 1.00 90.94 189 VAL A O 1
ATOM 1446 N N . ALA A 1 190 ? -6.367 10.183 6.036 1.00 89.31 190 ALA A N 1
ATOM 1447 C CA . ALA A 1 190 ? -7.775 10.527 6.204 1.00 89.31 190 ALA A CA 1
ATOM 1448 C C . ALA A 1 190 ? -8.050 11.420 7.426 1.00 89.31 190 ALA A C 1
ATOM 1450 O O . ALA A 1 190 ? -8.967 12.236 7.381 1.00 89.31 190 ALA A O 1
ATOM 1451 N N . LEU A 1 191 ? -7.242 11.350 8.492 1.00 87.50 191 LEU A N 1
ATOM 1452 C CA . LEU A 1 191 ? -7.378 12.265 9.631 1.00 87.50 191 LEU A CA 1
ATOM 1453 C C . LEU A 1 191 ? -7.140 13.735 9.253 1.00 87.50 191 LEU A C 1
ATOM 1455 O O . LEU A 1 191 ? -7.697 14.621 9.899 1.00 87.50 191 LEU A O 1
ATOM 1459 N N . LYS A 1 192 ? -6.354 13.992 8.202 1.00 88.44 192 LYS A N 1
ATOM 1460 C CA . LYS A 1 192 ? -5.976 15.335 7.731 1.00 88.44 192 LYS A CA 1
ATOM 1461 C C . LYS A 1 192 ? -6.923 15.888 6.661 1.00 88.44 192 LYS A C 1
ATOM 1463 O O . LYS A 1 192 ? -6.804 17.049 6.279 1.00 88.44 192 LYS A O 1
ATOM 1468 N N . VAL A 1 193 ? -7.855 15.074 6.168 1.00 85.56 193 VAL A N 1
ATOM 1469 C CA . VAL A 1 193 ? -8.798 15.425 5.098 1.00 85.56 193 VAL A CA 1
ATOM 1470 C C . VAL A 1 193 ? -10.193 15.601 5.707 1.00 85.56 193 VAL A C 1
ATOM 1472 O O . VAL A 1 193 ? -10.565 14.824 6.581 1.00 85.56 193 VAL A O 1
ATOM 1475 N N . PRO A 1 194 ? -11.017 16.575 5.273 1.00 81.00 194 PRO A N 1
ATOM 1476 C CA . PRO A 1 194 ? -12.367 16.781 5.810 1.00 81.00 194 PRO A CA 1
ATOM 1477 C C . PRO A 1 194 ? -13.367 15.711 5.319 1.00 81.00 194 PRO A C 1
ATOM 1479 O O . PRO A 1 194 ? -14.343 16.010 4.632 1.00 81.00 194 PRO A O 1
ATOM 1482 N N . CYS A 1 195 ? -13.128 14.442 5.652 1.00 80.81 195 CYS A N 1
ATOM 1483 C CA . CYS A 1 195 ? -13.914 13.279 5.228 1.00 80.81 195 CYS A CA 1
ATOM 1484 C C . CYS A 1 195 ? -14.473 12.458 6.399 1.00 80.81 195 CYS A C 1
ATOM 1486 O O . CYS A 1 195 ? -15.199 11.487 6.174 1.00 80.81 195 CYS A O 1
ATOM 1488 N N . HIS A 1 196 ? -14.177 12.841 7.646 1.00 77.88 196 HIS A N 1
ATOM 1489 C CA . HIS A 1 196 ? -14.460 12.035 8.839 1.00 77.88 196 HIS A CA 1
ATOM 1490 C C . HIS A 1 196 ? -15.933 11.680 8.987 1.00 77.88 196 HIS A C 1
ATOM 1492 O O . HIS A 1 196 ? -16.244 10.539 9.298 1.00 77.88 196 HIS A O 1
ATOM 1498 N N . ARG A 1 197 ? -16.850 12.616 8.700 1.00 75.00 197 ARG A N 1
ATOM 1499 C CA . ARG A 1 197 ? -18.296 12.340 8.734 1.00 75.00 197 ARG A CA 1
ATOM 1500 C C . ARG A 1 197 ? -18.695 11.229 7.764 1.00 75.00 197 ARG A C 1
ATOM 1502 O O . ARG A 1 197 ? -19.469 10.363 8.146 1.00 75.00 197 ARG A O 1
ATOM 1509 N N . SER A 1 198 ? -18.157 11.241 6.542 1.00 76.31 198 SER A N 1
ATOM 1510 C CA . SER A 1 198 ? -18.447 10.206 5.540 1.00 76.31 198 SER A CA 1
ATOM 1511 C C . SER A 1 198 ? -17.892 8.856 5.985 1.00 76.31 198 SER A C 1
ATOM 1513 O O . SER A 1 198 ? -18.608 7.861 5.995 1.00 76.31 198 SER A O 1
ATOM 1515 N N . MET A 1 199 ? -16.638 8.830 6.444 1.00 76.00 199 MET A N 1
ATOM 1516 C CA . MET A 1 199 ? -15.995 7.594 6.892 1.00 76.00 199 MET A CA 1
ATOM 1517 C C . MET A 1 199 ? -16.643 6.996 8.146 1.00 76.00 199 MET A C 1
ATOM 1519 O O . MET A 1 199 ? -16.863 5.789 8.197 1.00 76.00 199 MET A O 1
ATOM 1523 N N . LEU A 1 200 ? -17.001 7.827 9.127 1.00 70.81 200 LEU A N 1
ATOM 1524 C CA . LEU A 1 200 ? -17.674 7.392 10.353 1.00 70.81 200 LEU A CA 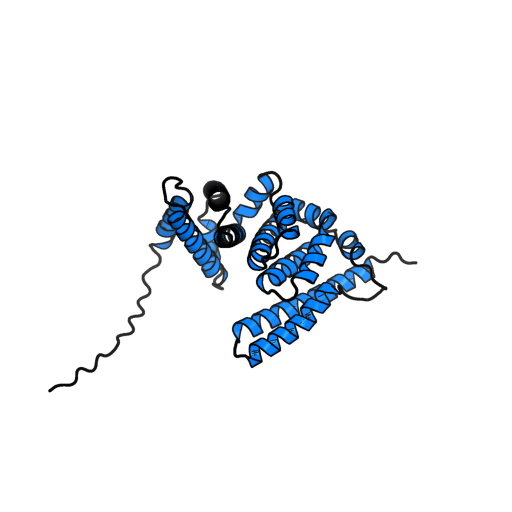1
ATOM 1525 C C . LEU A 1 200 ? -19.122 6.958 10.102 1.00 70.81 200 LEU A C 1
ATOM 1527 O O . LEU A 1 200 ? -19.585 6.038 10.764 1.00 70.81 200 LEU A O 1
ATOM 1531 N N . ALA A 1 201 ? -19.830 7.562 9.140 1.00 70.06 201 ALA A N 1
ATOM 1532 C CA . ALA A 1 201 ? -21.206 7.173 8.812 1.00 70.06 201 ALA A CA 1
ATOM 1533 C C . ALA A 1 201 ? -21.315 5.731 8.288 1.00 70.06 201 ALA A C 1
ATOM 1535 O O . ALA A 1 201 ? -22.366 5.106 8.418 1.00 70.06 201 ALA A O 1
ATOM 1536 N N . VAL A 1 202 ? -20.237 5.190 7.711 1.00 67.31 202 VAL A N 1
ATOM 1537 C CA . VAL A 1 202 ? -20.185 3.792 7.260 1.00 67.31 202 VAL A CA 1
ATOM 1538 C C . VAL A 1 202 ? -20.088 2.828 8.441 1.00 67.31 202 VAL A C 1
ATOM 1540 O O . VAL A 1 202 ? -20.594 1.707 8.390 1.00 67.31 202 VAL A O 1
ATOM 1543 N N . GLU A 1 203 ? -19.438 3.250 9.519 1.00 64.00 203 GLU A N 1
ATOM 1544 C CA . GLU A 1 203 ? -19.322 2.453 10.724 1.00 64.00 203 GLU A CA 1
ATOM 1545 C C . GLU A 1 203 ? -20.588 2.636 11.570 1.00 64.00 203 GLU A C 1
ATOM 1547 O O . GLU A 1 203 ? -20.643 3.477 12.462 1.00 64.00 203 GLU A O 1
ATOM 1552 N N . ALA A 1 204 ? -21.629 1.846 11.291 1.00 51.44 204 ALA A N 1
ATOM 1553 C CA . ALA A 1 204 ? -22.850 1.840 12.096 1.00 51.44 204 ALA A CA 1
ATOM 1554 C C . ALA A 1 204 ? -22.507 1.536 13.567 1.00 51.44 204 ALA A C 1
ATOM 1556 O O . ALA A 1 204 ? -22.138 0.408 13.912 1.00 51.44 204 ALA A O 1
ATOM 1557 N N . ARG A 1 205 ? -22.591 2.548 14.440 1.00 55.69 205 ARG A N 1
ATOM 1558 C CA . ARG A 1 205 ? -22.195 2.430 15.845 1.00 55.69 205 ARG A CA 1
ATOM 1559 C C . ARG A 1 205 ? -23.189 3.032 16.825 1.00 55.69 205 ARG A C 1
ATOM 1561 O O . ARG A 1 205 ? -23.687 4.128 16.588 1.00 55.69 205 ARG A O 1
ATOM 1568 N N . PRO A 1 206 ? -23.366 2.393 17.994 1.00 48.41 206 PRO A N 1
ATOM 1569 C CA . PRO A 1 206 ? -23.788 3.102 19.190 1.00 48.41 206 PRO A CA 1
ATOM 1570 C C . PRO A 1 206 ? -22.715 4.124 19.598 1.00 48.41 206 PRO A C 1
ATOM 1572 O O . PRO A 1 206 ? -21.517 3.853 19.483 1.00 48.41 206 PRO A O 1
ATOM 1575 N N . ALA A 1 207 ? -23.151 5.271 20.113 1.00 46.66 207 ALA A N 1
ATOM 1576 C CA . ALA A 1 207 ? -22.306 6.337 20.647 1.00 46.66 207 ALA A CA 1
ATOM 1577 C C . ALA A 1 207 ? -21.135 5.830 21.527 1.00 46.66 207 ALA A C 1
ATOM 1579 O O . ALA A 1 207 ? -21.331 5.003 22.417 1.00 46.66 207 ALA A O 1
ATOM 1580 N N . GLY A 1 208 ? -19.927 6.373 21.315 1.00 46.91 208 GLY A N 1
ATOM 1581 C CA . GLY A 1 208 ? -18.762 6.202 22.201 1.00 46.91 208 GLY A CA 1
ATOM 1582 C C . GLY A 1 208 ? -17.933 4.928 22.001 1.00 46.91 208 GLY A C 1
ATOM 1583 O O . GLY A 1 208 ? -17.182 4.546 22.897 1.00 46.91 208 GLY A O 1
ATOM 1584 N N . ARG A 1 209 ? -18.069 4.235 20.862 1.00 54.16 209 ARG A N 1
ATOM 1585 C CA . ARG A 1 209 ? -17.2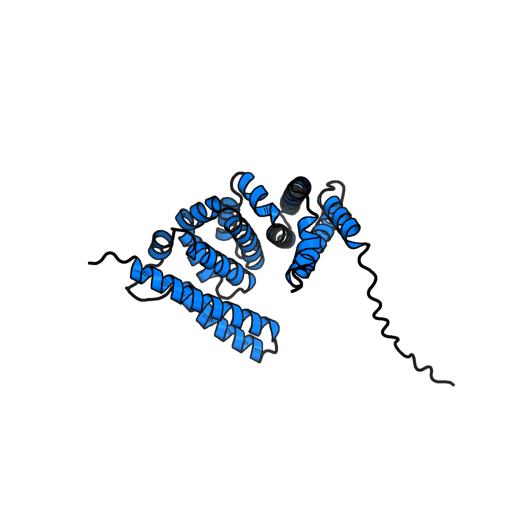40 3.064 20.521 1.00 54.16 209 ARG A CA 1
ATOM 1586 C C . ARG A 1 209 ? -16.221 3.409 19.427 1.00 54.16 209 ARG A C 1
ATOM 1588 O O . ARG A 1 209 ? -16.601 3.932 18.381 1.00 54.16 209 ARG A O 1
ATOM 1595 N N . LEU A 1 210 ? -14.945 3.063 19.651 1.00 55.00 210 LEU A N 1
ATOM 1596 C CA . LEU A 1 210 ? -13.876 3.279 18.663 1.00 55.00 210 LEU A CA 1
ATOM 1597 C C . LEU A 1 210 ? -14.143 2.477 17.367 1.00 55.00 210 LEU A C 1
ATOM 1599 O O . LEU A 1 210 ? -14.870 1.477 17.414 1.00 55.00 210 LEU A O 1
ATOM 1603 N N . PRO A 1 211 ? -13.488 2.843 16.244 1.00 65.75 211 PRO A N 1
ATOM 1604 C CA . PRO A 1 211 ? -13.356 2.029 15.034 1.00 65.75 211 PRO A CA 1
ATOM 1605 C C . PRO A 1 211 ? -13.200 0.527 15.289 1.00 65.75 211 PRO A C 1
ATOM 1607 O O . PRO A 1 211 ? -12.118 0.081 15.647 1.00 65.75 211 PRO A O 1
ATOM 1610 N N . ALA A 1 212 ? -14.273 -0.259 15.126 1.00 73.12 212 ALA A N 1
ATOM 1611 C CA . ALA A 1 212 ? -14.312 -1.695 15.411 1.00 73.12 212 ALA A CA 1
ATOM 1612 C C . ALA A 1 212 ? -13.269 -2.450 14.581 1.00 73.12 212 ALA A C 1
ATOM 1614 O O . ALA A 1 212 ? -12.634 -3.369 15.091 1.00 73.12 212 ALA A O 1
ATOM 1615 N N . ALA A 1 213 ? -13.039 -2.006 13.341 1.00 76.69 213 ALA A N 1
ATOM 1616 C CA . ALA A 1 213 ? -11.990 -2.543 12.488 1.00 76.69 213 ALA A CA 1
ATOM 1617 C C . ALA A 1 213 ? -10.582 -2.211 13.021 1.00 76.69 213 ALA A C 1
ATOM 1619 O O . ALA A 1 213 ? -9.786 -3.125 13.206 1.00 76.69 213 ALA A O 1
ATOM 1620 N N . LEU A 1 214 ? -10.279 -0.947 13.363 1.00 81.25 214 LEU A N 1
ATOM 1621 C CA . LEU A 1 214 ? -8.959 -0.582 13.919 1.00 81.25 214 LEU A CA 1
ATOM 1622 C C . LEU A 1 214 ? -8.714 -1.208 15.304 1.00 81.25 214 LEU A C 1
ATOM 1624 O O . LEU A 1 214 ? -7.594 -1.600 15.612 1.00 81.25 214 LEU A O 1
ATOM 1628 N N . GLN A 1 215 ? -9.752 -1.348 16.134 1.00 83.19 215 GLN A N 1
ATOM 1629 C CA . GLN A 1 215 ? -9.664 -2.060 17.414 1.00 83.19 215 GLN A CA 1
ATOM 1630 C C . GLN A 1 215 ? -9.374 -3.547 17.235 1.00 83.19 215 GLN A C 1
ATOM 1632 O O . GLN A 1 215 ? -8.627 -4.120 18.024 1.00 83.19 215 GLN A O 1
ATOM 1637 N N . SER A 1 216 ? -10.014 -4.177 16.250 1.00 84.12 216 SER A N 1
ATOM 1638 C CA . SER A 1 216 ? -9.795 -5.583 15.922 1.00 84.12 216 SER A CA 1
ATOM 1639 C C . SER A 1 216 ? -8.358 -5.791 15.450 1.00 84.12 216 SER A C 1
ATOM 1641 O O . SER A 1 216 ? -7.663 -6.611 16.039 1.00 84.12 216 SER A O 1
ATOM 1643 N N . VAL A 1 217 ? -7.857 -4.944 14.542 1.00 85.56 217 VAL A N 1
ATOM 1644 C CA . VAL A 1 217 ? -6.446 -4.944 14.113 1.00 85.56 217 VAL A CA 1
ATOM 1645 C C . VAL A 1 217 ? -5.491 -4.772 15.293 1.00 85.56 217 VAL A C 1
ATOM 1647 O O . VAL A 1 217 ? -4.538 -5.530 15.413 1.00 85.56 217 VAL A O 1
ATOM 1650 N N . ALA A 1 218 ? -5.751 -3.826 16.200 1.00 85.62 218 ALA A N 1
ATOM 1651 C CA . ALA A 1 218 ? -4.919 -3.642 17.386 1.00 85.62 218 ALA A CA 1
ATOM 1652 C C . ALA A 1 218 ? -4.876 -4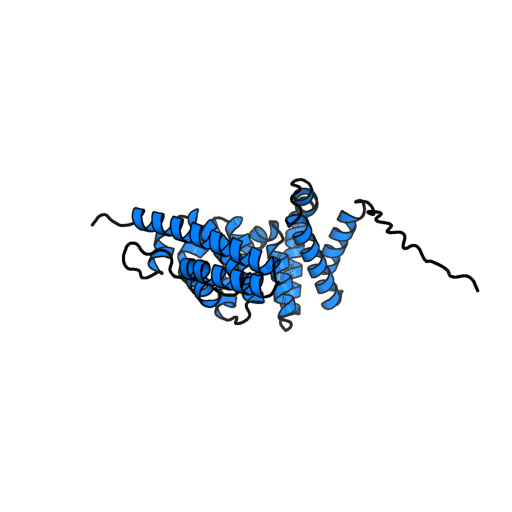.897 18.275 1.00 85.62 218 ALA A C 1
ATOM 1654 O O . ALA A 1 218 ? -3.803 -5.381 18.626 1.00 85.62 218 ALA A O 1
ATOM 1655 N N . LYS A 1 219 ? -6.041 -5.447 18.637 1.00 87.94 219 LYS A N 1
ATOM 1656 C CA . LYS A 1 219 ? -6.133 -6.607 19.538 1.00 87.94 219 LYS A CA 1
ATOM 1657 C C . LYS A 1 219 ? -5.531 -7.865 18.921 1.00 87.94 219 LYS A C 1
ATOM 1659 O O . LYS A 1 219 ? -4.784 -8.582 19.583 1.00 87.94 219 LYS A O 1
ATOM 1664 N N . GLU A 1 220 ? -5.879 -8.137 17.671 1.00 89.62 220 GLU A N 1
ATOM 1665 C CA . GLU A 1 220 ? -5.447 -9.334 16.953 1.00 89.62 220 GLU A CA 1
ATOM 1666 C C . GLU A 1 220 ? -3.973 -9.232 16.560 1.00 89.62 220 GLU A C 1
ATOM 1668 O O . GLU A 1 220 ? -3.254 -10.222 16.660 1.00 89.62 220 GLU A O 1
ATOM 1673 N N . GLY A 1 221 ? -3.489 -8.034 16.229 1.00 87.69 221 GLY A N 1
ATOM 1674 C CA . GLY A 1 221 ? -2.079 -7.788 15.955 1.00 87.69 221 GLY A CA 1
ATOM 1675 C C . GLY A 1 221 ? -1.183 -7.997 17.181 1.00 87.69 221 GLY A C 1
ATOM 1676 O O . GLY A 1 221 ? -0.118 -8.594 17.051 1.00 87.69 221 GLY A O 1
ATOM 1677 N N . PHE A 1 222 ? -1.610 -7.621 18.395 1.00 90.50 222 PHE A N 1
ATOM 1678 C CA . PHE A 1 222 ? -0.845 -7.959 19.606 1.00 90.50 222 PHE A CA 1
ATOM 1679 C C . PHE A 1 222 ? -0.806 -9.467 19.875 1.00 90.50 222 PHE A C 1
ATOM 1681 O O . PHE A 1 222 ? 0.223 -9.984 20.314 1.00 90.50 222 PHE A O 1
ATOM 1688 N N . ALA A 1 223 ? -1.897 -10.184 19.593 1.00 90.25 223 ALA A N 1
ATOM 1689 C CA . ALA A 1 223 ? -1.913 -11.640 19.690 1.00 90.25 223 ALA A CA 1
ATOM 1690 C C . ALA A 1 223 ? -0.978 -12.284 18.648 1.00 90.25 223 ALA A C 1
ATOM 1692 O O . ALA A 1 223 ? -0.217 -13.190 18.989 1.00 90.25 223 ALA A O 1
ATOM 1693 N N . ALA A 1 224 ? -0.974 -11.774 17.411 1.00 89.38 224 ALA A N 1
ATOM 1694 C CA . ALA A 1 224 ? -0.060 -12.204 16.355 1.00 89.38 224 ALA A CA 1
ATOM 1695 C C . ALA A 1 224 ? 1.408 -11.922 16.716 1.00 89.38 224 ALA A C 1
ATOM 1697 O O . ALA A 1 224 ? 2.254 -12.798 16.550 1.00 89.38 224 ALA A O 1
ATOM 1698 N N . ALA A 1 225 ? 1.706 -10.756 17.302 1.00 90.31 225 ALA A N 1
ATOM 1699 C CA . ALA A 1 225 ? 3.043 -10.419 17.790 1.00 90.31 225 ALA A CA 1
ATOM 1700 C C . ALA A 1 225 ? 3.532 -11.404 18.862 1.00 90.31 225 ALA A C 1
ATOM 1702 O O . ALA A 1 225 ? 4.667 -11.874 18.807 1.00 90.31 225 ALA A O 1
ATOM 1703 N N . ALA A 1 226 ? 2.670 -11.753 19.823 1.00 91.44 226 ALA A N 1
ATOM 1704 C CA . ALA A 1 226 ? 2.998 -12.726 20.862 1.00 91.44 226 ALA A CA 1
ATOM 1705 C C . ALA A 1 226 ? 3.243 -14.130 20.282 1.00 91.44 226 ALA A C 1
ATOM 1707 O O . ALA A 1 226 ? 4.187 -14.805 20.692 1.00 91.44 226 ALA A O 1
ATOM 1708 N N . ALA A 1 227 ? 2.434 -14.553 19.305 1.00 91.44 227 ALA A N 1
ATOM 1709 C CA . ALA A 1 227 ? 2.611 -15.830 18.617 1.00 91.44 227 ALA A CA 1
ATOM 1710 C C . ALA A 1 227 ? 3.917 -15.873 17.803 1.00 91.44 227 ALA A C 1
ATOM 1712 O O . ALA A 1 227 ? 4.660 -16.848 17.896 1.00 91.44 227 ALA A O 1
ATOM 1713 N N . ALA A 1 228 ? 4.236 -14.805 17.065 1.00 89.50 228 ALA A N 1
ATOM 1714 C CA . ALA A 1 228 ? 5.483 -14.683 16.311 1.00 89.50 228 ALA A CA 1
ATOM 1715 C C . ALA A 1 228 ? 6.712 -14.702 17.234 1.00 89.50 228 ALA A C 1
ATOM 1717 O O . ALA A 1 228 ? 7.677 -15.414 16.959 1.00 89.50 228 ALA A O 1
ATOM 1718 N N . ALA A 1 229 ? 6.653 -14.001 18.372 1.00 91.00 229 ALA A N 1
ATOM 1719 C CA . ALA A 1 229 ? 7.717 -14.022 19.373 1.00 91.00 229 ALA A CA 1
ATOM 1720 C C . ALA A 1 229 ? 7.918 -15.428 19.961 1.00 91.00 229 ALA A C 1
ATOM 1722 O O . ALA A 1 229 ? 9.051 -15.889 20.077 1.00 91.00 229 ALA A O 1
ATOM 1723 N N . ALA A 1 230 ? 6.827 -16.136 20.274 1.00 93.44 230 ALA A N 1
ATOM 1724 C CA . ALA A 1 230 ? 6.883 -17.519 20.747 1.00 93.44 230 ALA A CA 1
ATOM 1725 C C . ALA A 1 230 ? 7.456 -18.487 19.693 1.00 93.44 230 ALA A C 1
ATOM 1727 O O . ALA A 1 230 ? 8.074 -19.486 20.054 1.00 93.44 230 ALA A O 1
ATOM 1728 N N . ALA A 1 231 ? 7.287 -18.176 18.405 1.00 93.50 231 ALA A N 1
ATOM 1729 C CA . ALA A 1 231 ? 7.861 -18.920 17.285 1.00 93.50 231 ALA A CA 1
ATOM 1730 C C . ALA A 1 231 ? 9.309 -18.511 16.934 1.00 93.50 231 ALA A C 1
ATOM 1732 O O . ALA A 1 231 ? 9.878 -19.057 15.992 1.00 93.50 231 ALA A O 1
ATOM 1733 N N . GLY A 1 232 ? 9.914 -17.558 17.654 1.00 91.00 232 GLY A N 1
ATOM 1734 C CA . GLY A 1 232 ? 11.266 -17.056 17.371 1.00 91.00 232 GLY A CA 1
ATOM 1735 C C . GLY A 1 232 ? 11.362 -16.085 16.186 1.00 91.00 232 GLY A C 1
ATOM 1736 O O . GLY A 1 232 ? 12.462 -15.707 15.796 1.00 91.00 232 GLY A O 1
ATOM 1737 N N . ALA A 1 233 ? 10.234 -15.638 15.627 1.00 92.06 233 ALA A N 1
ATOM 1738 C CA . ALA A 1 233 ? 10.177 -14.675 14.529 1.00 92.06 233 ALA A CA 1
ATOM 1739 C C . ALA A 1 233 ? 10.192 -13.231 15.065 1.00 92.06 233 ALA A C 1
ATOM 1741 O O . ALA A 1 233 ? 9.172 -12.537 15.058 1.00 92.06 233 ALA A O 1
ATOM 1742 N N . ALA A 1 234 ? 11.352 -12.790 15.564 1.00 89.06 234 ALA A N 1
ATOM 1743 C CA . ALA A 1 234 ? 11.513 -11.494 16.232 1.00 89.06 234 ALA A CA 1
ATOM 1744 C C . ALA A 1 234 ? 11.097 -10.298 15.353 1.00 89.06 234 ALA A C 1
ATOM 1746 O O . ALA A 1 234 ? 10.377 -9.418 15.828 1.00 89.06 234 ALA A O 1
ATOM 1747 N N . ASP A 1 235 ? 11.474 -10.298 14.072 1.00 87.56 235 ASP A N 1
ATOM 1748 C CA . ASP A 1 235 ? 11.165 -9.199 13.146 1.00 87.56 235 ASP A CA 1
ATOM 1749 C C . ASP A 1 235 ? 9.659 -9.077 12.894 1.00 87.56 235 ASP A C 1
ATOM 1751 O O . ASP A 1 235 ? 9.081 -7.995 13.010 1.00 87.56 235 ASP A O 1
ATOM 1755 N N . SER A 1 236 ? 8.990 -10.208 12.652 1.00 87.12 236 SER A N 1
ATOM 1756 C CA . SER A 1 236 ? 7.534 -10.251 12.478 1.00 87.12 236 SER A CA 1
ATOM 1757 C C . SER A 1 236 ? 6.803 -9.823 13.755 1.00 87.12 236 SER A C 1
ATOM 1759 O O . SER A 1 236 ? 5.849 -9.046 13.698 1.00 87.12 236 SER A O 1
ATOM 1761 N N . ALA A 1 237 ? 7.279 -10.263 14.926 1.00 88.75 237 ALA A N 1
ATOM 1762 C CA . ALA A 1 237 ? 6.718 -9.850 16.209 1.00 88.75 237 ALA A CA 1
ATOM 1763 C C . ALA A 1 237 ? 6.840 -8.334 16.433 1.00 88.75 237 ALA A C 1
ATOM 1765 O O . ALA A 1 237 ? 5.890 -7.690 16.891 1.00 88.75 237 ALA A O 1
ATOM 1766 N N . SER A 1 238 ? 7.994 -7.761 16.083 1.00 91.50 238 SER A N 1
ATOM 1767 C CA . SER A 1 238 ? 8.247 -6.321 16.148 1.00 91.50 238 SER A CA 1
ATOM 1768 C C . SER A 1 238 ? 7.314 -5.544 15.215 1.00 91.50 238 SER A C 1
ATOM 1770 O O . SER A 1 238 ? 6.634 -4.615 15.663 1.00 91.50 238 SER A O 1
ATOM 1772 N N . ALA A 1 239 ? 7.194 -5.979 13.955 1.00 88.81 239 ALA A N 1
ATOM 1773 C CA . ALA A 1 239 ? 6.317 -5.365 12.961 1.00 88.81 239 ALA A CA 1
ATOM 1774 C C . ALA A 1 239 ? 4.847 -5.369 13.415 1.00 88.81 239 ALA A C 1
ATOM 1776 O O . ALA A 1 239 ? 4.197 -4.320 13.459 1.00 88.81 239 ALA A O 1
ATOM 1777 N N . TRP A 1 240 ? 4.340 -6.520 13.871 1.00 90.94 240 TRP A N 1
ATOM 1778 C CA . TRP A 1 240 ? 2.986 -6.626 14.419 1.00 90.94 240 TRP A CA 1
ATOM 1779 C C . TRP A 1 240 ? 2.767 -5.728 15.638 1.00 90.94 240 TRP A C 1
ATOM 1781 O O . TRP A 1 240 ? 1.727 -5.071 15.741 1.00 90.94 240 TRP A O 1
ATOM 1791 N N . CYS A 1 241 ? 3.739 -5.642 16.548 1.00 92.00 241 CYS A N 1
ATOM 1792 C CA . CYS A 1 241 ? 3.651 -4.769 17.719 1.00 92.00 241 CYS A CA 1
ATOM 1793 C C . CYS A 1 241 ? 3.575 -3.285 17.319 1.00 92.00 241 CYS A C 1
ATOM 1795 O O . CYS A 1 241 ? 2.726 -2.548 17.833 1.00 92.00 241 CYS A O 1
ATOM 1797 N N . ALA A 1 242 ? 4.417 -2.845 16.379 1.00 91.12 242 ALA A N 1
ATOM 1798 C CA . ALA A 1 242 ? 4.428 -1.473 15.879 1.00 91.12 242 ALA A CA 1
ATOM 1799 C C . ALA A 1 242 ? 3.093 -1.100 15.210 1.00 91.12 242 ALA A C 1
ATOM 1801 O O . ALA A 1 242 ? 2.485 -0.080 15.555 1.00 91.12 242 ALA A O 1
ATOM 1802 N N . MET A 1 243 ? 2.586 -1.961 14.323 1.00 90.31 243 MET A N 1
ATOM 1803 C CA . MET A 1 243 ? 1.294 -1.767 13.657 1.00 90.31 243 MET A CA 1
ATOM 1804 C C . MET A 1 243 ? 0.120 -1.758 14.637 1.00 90.31 243 MET A C 1
ATOM 1806 O O . MET A 1 243 ? -0.776 -0.923 14.519 1.00 90.31 243 MET A O 1
ATOM 1810 N N . SER A 1 244 ? 0.134 -2.630 15.645 1.00 91.75 244 SER A N 1
ATOM 1811 C CA . SER A 1 244 ? -0.938 -2.696 16.645 1.00 91.75 244 SER A CA 1
ATOM 1812 C C . SER A 1 244 ? -1.023 -1.404 17.455 1.00 91.75 244 SER A C 1
ATOM 1814 O O . SER A 1 244 ? -2.103 -0.831 17.606 1.00 91.75 244 SER A O 1
ATOM 1816 N N . ARG A 1 245 ? 0.124 -0.864 17.894 1.00 93.25 245 ARG A N 1
ATOM 1817 C CA . ARG A 1 245 ? 0.188 0.444 18.575 1.00 93.25 245 ARG A CA 1
ATOM 1818 C C . ARG A 1 245 ? -0.291 1.582 17.677 1.00 93.25 245 ARG A C 1
ATOM 1820 O O . ARG A 1 245 ? -0.992 2.485 18.140 1.00 93.25 245 ARG A O 1
ATOM 1827 N N . ARG A 1 246 ? 0.075 1.543 16.392 1.00 93.62 246 ARG A N 1
ATOM 1828 C CA . ARG A 1 246 ? -0.383 2.504 15.379 1.00 93.62 246 ARG A CA 1
ATOM 1829 C C . ARG A 1 246 ? -1.906 2.461 15.230 1.00 93.62 246 ARG A C 1
ATOM 1831 O O . ARG A 1 246 ? -2.547 3.508 15.297 1.00 93.62 246 ARG A O 1
ATOM 1838 N N . ALA A 1 247 ? -2.487 1.267 15.129 1.00 91.31 247 ALA A N 1
ATOM 1839 C CA . ALA A 1 247 ? -3.931 1.063 15.055 1.00 91.31 247 ALA A CA 1
ATOM 1840 C C . ALA A 1 247 ? -4.662 1.553 16.319 1.00 91.31 247 ALA A C 1
ATOM 1842 O O . ALA A 1 247 ? -5.691 2.217 16.207 1.00 91.31 247 ALA A O 1
ATOM 1843 N N . GLU A 1 248 ? -4.120 1.315 17.520 1.00 91.00 248 GLU A N 1
ATOM 1844 C CA . GLU A 1 248 ? -4.697 1.835 18.771 1.00 91.00 248 GLU A CA 1
ATOM 1845 C C . GLU A 1 248 ? -4.697 3.361 18.850 1.00 91.00 248 GLU A C 1
ATOM 1847 O O . GLU A 1 248 ? -5.649 3.963 19.357 1.00 91.00 248 GLU A O 1
ATOM 1852 N N . ARG A 1 249 ? -3.609 4.002 18.411 1.00 93.19 249 ARG A N 1
ATOM 1853 C CA . ARG A 1 249 ? -3.530 5.465 18.357 1.00 93.19 249 ARG A CA 1
ATOM 1854 C C . ARG A 1 249 ? -4.595 6.007 17.406 1.00 93.19 249 ARG A C 1
ATOM 1856 O O . ARG A 1 249 ? -5.405 6.833 17.817 1.00 93.19 249 ARG A O 1
ATOM 1863 N N . LEU A 1 250 ? -4.643 5.477 16.185 1.00 90.62 250 LEU A N 1
ATOM 1864 C CA . LEU A 1 250 ? -5.638 5.853 15.184 1.00 90.62 250 LEU A CA 1
ATOM 1865 C C . LEU A 1 250 ? -7.065 5.667 15.705 1.00 90.62 250 LEU A C 1
ATOM 1867 O O . LEU A 1 250 ? -7.879 6.580 15.612 1.00 90.62 250 LEU A O 1
ATOM 1871 N N . ALA A 1 251 ? -7.369 4.521 16.318 1.00 87.12 251 ALA A N 1
ATOM 1872 C CA . ALA A 1 251 ? -8.691 4.251 16.873 1.00 87.12 251 ALA A CA 1
ATOM 1873 C C . ALA A 1 251 ? -9.115 5.307 17.910 1.00 87.12 251 ALA A C 1
ATOM 1875 O O . ALA A 1 251 ? -10.277 5.717 17.924 1.00 87.12 251 ALA A O 1
ATOM 1876 N N . ARG A 1 252 ? -8.182 5.772 18.755 1.00 86.69 252 ARG A N 1
ATOM 1877 C CA . ARG A 1 252 ? -8.427 6.847 19.730 1.00 86.69 252 ARG A CA 1
ATOM 1878 C C . ARG A 1 252 ? -8.698 8.187 19.051 1.00 86.69 252 ARG A C 1
ATOM 1880 O O . ARG A 1 252 ? -9.698 8.822 19.372 1.00 86.69 252 ARG A O 1
ATOM 1887 N N . GLU A 1 253 ? -7.862 8.587 18.098 1.00 88.19 253 GLU A N 1
ATOM 1888 C CA . GLU A 1 253 ? -8.008 9.862 17.379 1.00 88.19 253 GLU A CA 1
ATOM 1889 C C . GLU A 1 253 ? -9.339 9.940 16.618 1.00 88.19 253 GLU A C 1
ATOM 1891 O O . GLU A 1 253 ? -10.087 10.912 16.746 1.00 88.19 253 GLU A O 1
ATOM 1896 N N . TRP A 1 254 ? -9.697 8.870 15.907 1.00 84.19 254 TRP A N 1
ATOM 1897 C CA . TRP A 1 254 ? -10.978 8.765 15.208 1.00 84.19 254 TRP A CA 1
ATOM 1898 C C . TRP A 1 254 ? -12.182 8.819 16.157 1.00 84.19 254 TRP A C 1
ATOM 1900 O O . TRP A 1 254 ? -13.207 9.415 15.818 1.00 84.19 254 TRP A O 1
ATOM 1910 N N . ASN A 1 255 ? -12.072 8.249 17.360 1.00 79.19 255 ASN A N 1
ATOM 1911 C CA . ASN A 1 255 ? -13.133 8.346 18.359 1.00 79.19 255 ASN A CA 1
ATOM 1912 C C . ASN A 1 255 ? -13.297 9.773 18.895 1.00 79.19 255 ASN A C 1
ATOM 1914 O O . ASN A 1 255 ? -14.424 10.257 18.965 1.00 79.19 255 ASN A O 1
ATOM 1918 N N . CYS A 1 256 ? -12.198 10.469 19.199 1.00 80.94 256 CYS A N 1
ATOM 1919 C CA . CYS A 1 256 ? -12.246 11.873 19.617 1.00 80.94 256 CYS A CA 1
ATOM 1920 C C . CYS A 1 256 ? -12.955 12.750 18.573 1.00 80.94 256 CYS A C 1
ATOM 1922 O O . CYS A 1 256 ? -13.778 13.592 18.925 1.00 80.94 256 CYS A O 1
ATOM 1924 N N . LEU A 1 257 ? -12.700 12.513 17.284 1.00 77.19 257 LEU A N 1
ATOM 1925 C CA . LEU A 1 257 ? -13.384 13.220 16.198 1.00 77.19 257 LEU A CA 1
ATOM 1926 C C . LEU A 1 257 ? -14.873 12.869 16.116 1.00 77.19 257 LEU A C 1
ATOM 1928 O O . LEU A 1 257 ? -15.696 13.748 15.862 1.00 77.19 257 LEU A O 1
ATOM 1932 N N . SER A 1 258 ? -15.237 11.610 16.370 1.00 71.12 258 SER A N 1
ATOM 1933 C CA . SER A 1 258 ? -16.643 11.196 16.421 1.00 71.12 258 SER A CA 1
ATOM 1934 C C . SER A 1 258 ? -17.423 11.893 17.537 1.00 71.12 258 SER A C 1
ATOM 1936 O O . SER A 1 258 ? -18.589 12.221 17.337 1.00 71.12 258 SER A O 1
ATOM 1938 N N . ASP A 1 259 ? -16.781 12.171 18.676 1.00 66.69 259 ASP A N 1
ATOM 1939 C CA . ASP A 1 259 ? -17.404 12.848 19.815 1.00 66.69 259 ASP A CA 1
ATOM 1940 C C . ASP A 1 259 ? -17.610 14.348 19.548 1.00 66.69 259 ASP A C 1
ATOM 1942 O O . ASP A 1 259 ? -18.638 14.900 19.934 1.00 66.69 259 ASP A O 1
ATOM 1946 N N . ILE A 1 260 ? -16.691 14.989 18.815 1.00 69.44 260 ILE A N 1
ATOM 1947 C CA . ILE A 1 260 ? -16.792 16.405 18.410 1.00 69.44 260 ILE A CA 1
ATOM 1948 C C . ILE A 1 260 ? -17.856 16.614 17.323 1.00 69.44 260 ILE A C 1
ATOM 1950 O O . ILE A 1 260 ? -18.518 17.648 17.279 1.00 69.44 260 ILE A O 1
ATOM 1954 N N . LEU A 1 261 ? -18.010 15.651 16.410 1.00 64.25 261 LEU A N 1
ATOM 1955 C CA . LEU A 1 261 ? -18.886 15.783 15.244 1.00 64.25 261 LEU A CA 1
ATOM 1956 C C . LEU A 1 261 ? -20.355 15.444 15.526 1.00 64.25 261 LEU A C 1
ATOM 1958 O O . LEU A 1 261 ? -21.167 15.550 14.599 1.00 64.25 261 LEU A O 1
ATOM 1962 N N . ARG A 1 262 ? -20.710 15.063 16.762 1.00 60.94 262 ARG A N 1
ATOM 1963 C CA . ARG A 1 262 ? -22.109 14.839 17.135 1.00 60.94 262 ARG A CA 1
ATOM 1964 C C . ARG A 1 262 ? -22.869 16.164 17.095 1.00 60.94 262 ARG A C 1
ATOM 1966 O O . ARG A 1 262 ? -22.404 17.139 17.685 1.00 60.94 262 ARG A O 1
ATOM 1973 N N . PRO A 1 263 ? -24.028 16.230 16.422 1.00 55.31 263 PRO A N 1
ATOM 1974 C CA . PRO A 1 263 ? -24.942 17.329 16.669 1.00 55.31 263 PRO A CA 1
ATOM 1975 C C . PRO A 1 263 ? -25.342 17.266 18.146 1.00 55.31 263 PRO A C 1
ATOM 1977 O O . PRO A 1 263 ? -25.683 16.194 18.643 1.00 55.31 263 PRO A O 1
ATOM 1980 N N . SER A 1 264 ? -25.235 18.392 18.847 1.00 50.56 264 SER A N 1
ATOM 1981 C CA . SER A 1 264 ? -25.857 18.565 20.155 1.00 50.56 264 SER A CA 1
ATOM 1982 C C . SER A 1 264 ? -27.344 18.256 19.983 1.00 50.56 264 SER A C 1
ATOM 1984 O O . SER A 1 264 ? -28.021 18.981 19.253 1.00 50.56 264 SER A O 1
ATOM 1986 N N . GLU A 1 265 ? -27.808 17.141 20.546 1.00 43.16 265 GLU A N 1
ATOM 1987 C CA . GLU A 1 265 ? -29.241 16.840 20.643 1.00 43.16 265 GLU A CA 1
ATOM 1988 C C . GLU A 1 265 ? -29.956 17.882 21.512 1.00 43.16 265 GLU A C 1
ATOM 1990 O O . GLU A 1 265 ? -29.356 18.331 22.519 1.00 43.16 265 GLU A O 1
#

pLDDT: mean 78.05, std 15.99, range [32.22, 94.44]

Secondary structure (DSSP, 8-state):
----------------GGGHHHHHHHHHHHHH-TTS-HHHHHHHHHHHHHHHHHHHH---TTHHHHHHTTS-HHHHHHHHHHHHHHHHHTTT-HHHHHHHHHHHHH-TTHHHHHHHTT-HHHHHHHHHHH---HHHHHHHHHHHHHHHHH-HHHHHHHHHHSHHHHHHHHHHTTT-HHHHHHHHHHHHHHHTTTTHHHHHHHS---TT---HHHHHHHHHHHHHHHHHHHTT-HHHHHHHHHHHHHHHHHHHHHHHHHHHTS---

InterPro domains:
  IPR016024 Armadillo-type fold [SSF48371] (20-170)